Protein AF-A0AB39QHZ2-F1 (afdb_monomer_lite)

pLDDT: mean 70.35, std 15.15, range [32.62, 91.38]

Organism: NCBI:txid3238631

Secondary structure (DSSP, 8-state):
----------------TTSTTTHHHHHHHHHHHHHHHHS-THHHHHHHHHHHHHHHS----S--HHHHHHHHHHHHHHHHHHHHHHHTT---STTTHHHHHHHHHHH-TTHHHHHHHHHHHHHHHHHHHHHHHHHHHHT--S-TTSHHHHHHHHHHHHHHHHHHHHHHHHT-SHHHHHHHHHHHHHHHHH--THHHHHHHHT-STT-HHHHHHHHHHHHHHHHHHHHHHHHHH-S------------------------PPPPP-

Sequence (265 aa):
MSGAVALLLPVAAPGVARAHEEEGDESAVLVEQTVALIADNAYESQVAEHIDDALMAPHKDGVDLSKVLGGLTAVFVTLPVTGVCMAQFYSPTPENANQSVRDLVTNVWLGGIARGPHYWAAQAMFVFALLHLLRVFFHASCKKPREGNRITGSAMFLLTFLTVFTGTVIKGDQEGYEALAHNLDVAAVLATGALHQGLRSASGPGTGVLVLVSGLVLAGSVIQAAHILTLLAGPPRLPRRGHLHPHRRRTTTTAASTAPSCKEK

Structure (mmCIF, N/CA/C/O backbone):
data_AF-A0AB39QHZ2-F1
#
_entry.id   AF-A0AB39QHZ2-F1
#
loop_
_atom_site.group_PDB
_atom_site.id
_atom_site.type_symbol
_atom_site.label_atom_id
_atom_site.label_alt_id
_atom_site.label_comp_id
_atom_site.label_asym_id
_atom_site.label_entity_id
_atom_site.label_seq_id
_atom_site.pdbx_PDB_ins_code
_atom_site.Cartn_x
_atom_site.Cartn_y
_atom_site.Cartn_z
_atom_site.occupancy
_atom_site.B_iso_or_equiv
_atom_site.auth_seq_id
_atom_site.auth_comp_id
_atom_site.auth_asym_id
_atom_site.auth_atom_id
_atom_site.pdbx_PDB_model_num
ATOM 1 N N . MET A 1 1 ? -37.850 -67.208 -23.925 1.00 39.19 1 MET A N 1
ATOM 2 C CA . MET A 1 1 ? -36.884 -68.130 -24.560 1.00 39.19 1 MET A CA 1
ATOM 3 C C . MET A 1 1 ? -35.658 -68.096 -23.658 1.00 39.19 1 MET A C 1
ATOM 5 O O . MET A 1 1 ? -34.991 -67.078 -23.638 1.00 39.19 1 MET A O 1
ATOM 9 N N . SER A 1 2 ? -35.577 -68.928 -22.619 1.00 37.28 2 SER A N 1
ATOM 10 C CA . SER A 1 2 ? -35.307 -70.382 -22.633 1.00 37.28 2 SER A CA 1
ATOM 11 C C . SER A 1 2 ? -34.011 -70.757 -23.341 1.00 37.28 2 SER A C 1
ATOM 13 O O . SER A 1 2 ? -33.845 -70.425 -24.509 1.00 37.28 2 SER A O 1
ATOM 15 N N . GLY A 1 3 ? -33.191 -71.531 -22.626 1.00 35.88 3 GLY A N 1
ATOM 16 C CA . GLY A 1 3 ? -31.983 -72.212 -23.096 1.00 35.88 3 GLY A CA 1
ATOM 17 C C . GLY A 1 3 ? -30.855 -72.049 -22.071 1.00 35.88 3 GLY A C 1
ATOM 18 O O . GLY A 1 3 ? -30.126 -71.079 -22.184 1.00 35.88 3 GLY A O 1
ATOM 19 N N . ALA A 1 4 ? -30.707 -72.817 -20.979 1.00 39.25 4 ALA A N 1
ATOM 20 C CA . ALA A 1 4 ? -30.756 -74.283 -20.847 1.00 39.25 4 ALA A CA 1
ATOM 21 C C . ALA A 1 4 ? -29.793 -74.952 -21.855 1.00 39.25 4 ALA A C 1
ATOM 23 O O . ALA A 1 4 ? -29.812 -74.597 -23.023 1.00 39.25 4 ALA A O 1
ATOM 24 N N . VAL A 1 5 ? -28.946 -75.931 -21.541 1.00 41.19 5 VAL A N 1
ATOM 25 C CA . VAL A 1 5 ? -28.833 -76.836 -20.394 1.00 41.19 5 VAL A CA 1
ATOM 26 C C . VAL A 1 5 ? -27.555 -77.673 -20.615 1.00 41.19 5 VAL A C 1
ATOM 28 O O . VAL A 1 5 ? -27.119 -77.831 -21.750 1.00 41.19 5 VAL A O 1
ATOM 31 N N . ALA A 1 6 ? -26.990 -78.164 -19.510 1.00 39.16 6 ALA A N 1
ATOM 32 C CA . ALA A 1 6 ? -26.227 -79.402 -19.285 1.00 39.16 6 ALA A CA 1
ATOM 33 C C . ALA A 1 6 ? -25.541 -80.163 -20.441 1.00 39.16 6 ALA A C 1
ATOM 35 O O . ALA A 1 6 ? -26.172 -80.502 -21.432 1.00 39.16 6 ALA A O 1
ATOM 36 N N . LEU A 1 7 ? -24.300 -80.603 -20.187 1.00 37.16 7 LEU A N 1
ATOM 37 C CA . LEU A 1 7 ? -23.847 -82.005 -20.001 1.00 37.16 7 LEU A CA 1
ATOM 38 C C . LEU A 1 7 ? -22.300 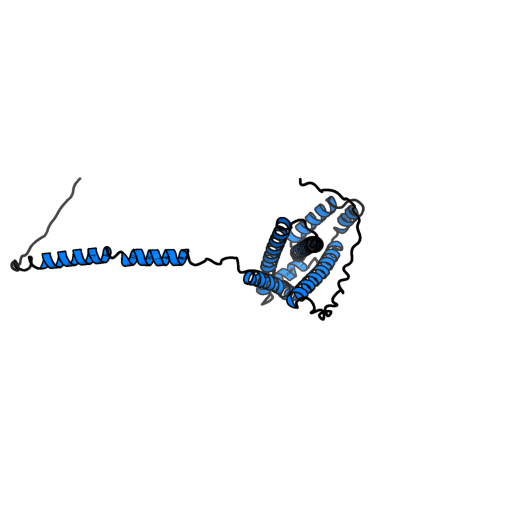-81.967 -20.066 1.00 37.16 7 LEU A C 1
ATOM 40 O O . LEU A 1 7 ? -21.748 -81.363 -20.975 1.00 37.16 7 LEU A O 1
ATOM 44 N N . LEU A 1 8 ? -21.528 -82.493 -19.116 1.00 36.94 8 LEU A N 1
ATOM 45 C CA . LEU A 1 8 ? -21.301 -83.926 -18.919 1.00 36.94 8 LEU A CA 1
ATOM 46 C C . LEU A 1 8 ? -20.671 -84.190 -17.531 1.00 36.94 8 LEU A C 1
ATOM 48 O O . LEU A 1 8 ? -19.552 -83.771 -17.249 1.00 36.94 8 LEU A O 1
ATOM 52 N N . LEU A 1 9 ? -21.398 -84.934 -16.699 1.00 41.44 9 LEU A N 1
ATOM 53 C CA . LEU A 1 9 ? -20.873 -85.972 -15.789 1.00 41.44 9 LEU A CA 1
ATOM 54 C C . LEU A 1 9 ? -20.657 -87.275 -16.612 1.00 41.44 9 LEU A C 1
ATOM 56 O O . LEU A 1 9 ? -21.040 -87.265 -17.788 1.00 41.44 9 LEU A O 1
ATOM 60 N N . PRO A 1 10 ? -20.239 -88.444 -16.063 1.00 53.47 10 PRO A N 1
ATOM 61 C CA . PRO A 1 10 ? -19.616 -88.782 -14.758 1.00 53.47 10 PRO A CA 1
ATOM 62 C C . PRO A 1 10 ? -18.420 -89.776 -14.873 1.00 53.47 10 PRO A C 1
ATOM 64 O O . PRO A 1 10 ? -18.303 -90.454 -15.881 1.00 53.47 10 PRO A O 1
ATOM 67 N N . VAL A 1 11 ? -17.628 -89.997 -13.806 1.00 44.47 11 VAL A N 1
ATOM 68 C CA . VAL A 1 11 ? -17.144 -91.344 -13.381 1.00 44.47 11 VAL A CA 1
ATOM 69 C C . VAL A 1 11 ? -16.907 -91.333 -11.861 1.00 44.47 11 VAL A C 1
ATOM 71 O O . VAL A 1 11 ? -16.353 -90.390 -11.308 1.00 44.47 11 VAL A O 1
ATOM 74 N N . ALA A 1 12 ? -17.391 -92.388 -11.207 1.00 38.41 12 ALA A N 1
ATOM 75 C CA . ALA A 1 12 ? -17.544 -92.594 -9.772 1.00 38.41 12 ALA A CA 1
ATOM 76 C C . ALA A 1 12 ? -16.260 -92.957 -9.000 1.00 38.41 12 ALA A C 1
ATOM 78 O O . ALA A 1 12 ? -15.363 -93.597 -9.541 1.00 38.41 12 ALA A O 1
ATOM 79 N N . ALA A 1 13 ? -16.283 -92.725 -7.683 1.00 32.62 13 ALA A N 1
ATOM 80 C CA . ALA A 1 13 ? -15.790 -93.695 -6.704 1.00 32.62 13 ALA A CA 1
ATOM 81 C C . ALA A 1 13 ? -16.626 -93.600 -5.405 1.00 32.62 13 ALA A C 1
ATOM 83 O O . ALA A 1 13 ? -16.818 -92.498 -4.889 1.00 32.62 13 ALA A O 1
ATOM 84 N N . PRO A 1 14 ? -17.164 -94.724 -4.895 1.00 43.94 14 PRO A N 1
ATOM 85 C CA . PRO A 1 14 ? -17.993 -94.775 -3.700 1.00 43.94 14 PRO A CA 1
ATOM 86 C C . PRO A 1 14 ? -17.141 -95.040 -2.454 1.00 43.94 14 PRO A C 1
ATOM 88 O O . PRO A 1 14 ? -16.228 -95.862 -2.480 1.00 43.94 14 PRO A O 1
ATOM 91 N N . GLY A 1 15 ? -17.515 -94.418 -1.338 1.00 43.78 15 GLY A N 1
ATOM 92 C CA . GLY A 1 15 ? -17.139 -94.907 -0.015 1.00 43.78 15 GLY A CA 1
ATOM 93 C C . GLY A 1 15 ? -16.310 -93.954 0.828 1.00 43.78 15 GLY A C 1
ATOM 94 O O . GLY A 1 15 ? -15.141 -94.219 1.039 1.00 43.78 15 GLY A O 1
ATOM 95 N N . VAL A 1 16 ? -16.957 -92.946 1.419 1.00 43.72 16 VAL A N 1
ATOM 96 C CA . VAL A 1 16 ? -16.742 -92.567 2.830 1.00 43.72 16 VAL A CA 1
ATOM 97 C C . VAL A 1 16 ? -18.086 -92.064 3.381 1.00 43.72 16 VAL A C 1
ATOM 99 O O . VAL A 1 16 ? -18.301 -90.887 3.626 1.00 43.72 16 VAL A O 1
ATOM 102 N N . ALA A 1 17 ? -19.053 -92.970 3.535 1.00 43.62 17 ALA A N 1
ATOM 103 C CA . ALA A 1 17 ? -20.369 -92.680 4.116 1.00 43.62 17 ALA A CA 1
ATOM 104 C C . ALA A 1 17 ? -20.346 -92.710 5.663 1.00 43.62 17 ALA A C 1
ATOM 106 O O . ALA A 1 17 ? -21.254 -93.252 6.286 1.00 43.62 17 ALA A O 1
ATOM 107 N N . ARG A 1 18 ? -19.275 -92.203 6.291 1.00 46.53 18 ARG A N 1
ATOM 108 C CA . ARG A 1 18 ? -19.084 -92.214 7.757 1.00 46.53 18 ARG A CA 1
ATOM 109 C C . ARG A 1 18 ? -18.263 -91.032 8.301 1.00 46.53 18 ARG A C 1
ATOM 111 O O . ARG A 1 18 ? -17.555 -91.187 9.285 1.00 46.53 18 ARG A O 1
ATOM 118 N N . ALA A 1 19 ? -18.352 -89.863 7.670 1.00 43.56 19 ALA A N 1
ATOM 119 C CA . ALA A 1 19 ? -17.701 -88.641 8.164 1.00 43.56 19 ALA A CA 1
ATOM 120 C C . ALA A 1 19 ? -18.649 -87.427 8.267 1.00 43.56 19 ALA A C 1
ATOM 122 O O . ALA A 1 19 ? -18.198 -86.329 8.545 1.00 43.56 19 ALA A O 1
ATOM 123 N N . HIS A 1 20 ? -19.959 -87.610 8.056 1.00 46.03 20 HIS A N 1
ATOM 124 C CA . HIS A 1 20 ? -20.917 -86.498 7.952 1.00 46.03 20 HIS A CA 1
ATOM 125 C C . HIS A 1 20 ? -21.690 -86.162 9.240 1.00 46.03 20 HIS A C 1
ATOM 127 O O . HIS A 1 20 ? -22.512 -85.254 9.210 1.00 46.03 20 HIS A O 1
ATOM 133 N N . GLU A 1 21 ? -21.451 -86.856 10.359 1.00 52.53 21 GLU A N 1
ATOM 134 C CA . GLU A 1 21 ? -22.150 -86.562 11.626 1.00 52.53 21 GLU A CA 1
ATOM 135 C C . GLU A 1 21 ? -21.297 -85.777 12.640 1.00 52.53 21 GLU A C 1
ATOM 137 O O . GLU A 1 21 ? -21.876 -85.053 13.441 1.00 52.53 21 GLU A O 1
ATOM 142 N N . GLU A 1 22 ? -19.956 -85.814 12.578 1.00 52.09 22 GLU A N 1
ATOM 143 C CA . GLU A 1 22 ? -19.106 -84.959 13.440 1.00 52.09 22 GLU A CA 1
ATOM 144 C C . GLU A 1 22 ? -18.866 -83.552 12.862 1.00 52.09 22 GLU A C 1
ATOM 146 O O . GLU A 1 22 ? -18.741 -82.587 13.610 1.00 52.09 22 GLU A O 1
ATOM 151 N N . GLU A 1 23 ? -18.892 -83.391 11.535 1.00 54.31 23 GLU A N 1
ATOM 152 C CA . GLU A 1 23 ? -18.666 -82.093 10.875 1.00 54.31 23 GLU A CA 1
ATOM 153 C C . GLU A 1 23 ? -19.845 -81.110 11.069 1.00 54.31 23 GLU A C 1
ATOM 155 O O . GLU A 1 23 ? -19.687 -79.893 10.955 1.00 54.31 23 GLU A O 1
ATOM 160 N N . GLY A 1 24 ? -21.036 -81.622 11.406 1.00 54.38 24 GLY A N 1
ATOM 161 C CA . GLY A 1 24 ? -22.232 -80.820 11.692 1.00 54.38 24 GLY A CA 1
ATOM 162 C C . GLY A 1 24 ? -22.219 -80.143 13.066 1.00 54.38 24 GLY A C 1
ATOM 163 O O . GLY A 1 24 ? -22.754 -79.046 13.205 1.00 54.38 24 GLY A O 1
ATOM 164 N N . ASP A 1 25 ? -21.583 -80.762 14.064 1.00 58.53 25 ASP A N 1
ATOM 165 C CA . ASP A 1 25 ? -21.478 -80.193 15.414 1.00 58.53 25 ASP A CA 1
ATOM 166 C C . ASP A 1 25 ? -20.333 -79.169 15.474 1.00 58.53 25 ASP A C 1
ATOM 168 O O . ASP A 1 25 ? -20.494 -78.070 16.000 1.00 58.53 25 ASP A O 1
ATOM 172 N N . GLU A 1 26 ? -19.206 -79.453 14.806 1.00 64.56 26 GLU A N 1
ATOM 173 C CA . GLU A 1 26 ? -18.073 -78.523 14.722 1.00 64.56 26 GLU A CA 1
ATOM 174 C C . GLU A 1 26 ? -18.431 -77.251 13.932 1.00 64.56 26 GLU A C 1
ATOM 176 O O . GLU A 1 26 ? -18.082 -76.144 14.338 1.00 64.56 26 GLU A O 1
ATOM 181 N N . SER A 1 27 ? -19.208 -77.371 12.849 1.00 59.00 27 SER A N 1
ATOM 182 C CA . SER A 1 27 ? -19.688 -76.206 12.091 1.00 59.00 27 SER A CA 1
ATOM 183 C C . SER A 1 27 ? -20.753 -75.396 12.839 1.00 59.00 27 SER A C 1
ATOM 185 O O . SER A 1 27 ? -20.749 -74.170 12.736 1.00 59.00 27 SER A O 1
ATOM 187 N N . ALA A 1 28 ? -21.615 -76.027 13.643 1.00 67.25 28 ALA A N 1
ATOM 188 C CA . ALA A 1 28 ? -22.563 -75.319 14.505 1.00 67.25 28 ALA A CA 1
ATOM 189 C C . ALA A 1 28 ? -21.853 -74.564 15.641 1.00 67.25 28 ALA A C 1
ATOM 191 O O . ALA A 1 28 ? -22.173 -73.402 15.895 1.00 67.25 28 ALA A O 1
ATOM 192 N N . VAL A 1 29 ? -20.839 -75.176 16.264 1.00 70.38 29 VAL A N 1
ATOM 193 C CA . VAL A 1 29 ? -19.998 -74.531 17.285 1.00 70.38 29 VAL A CA 1
ATOM 194 C C . VAL A 1 29 ? -19.180 -73.394 16.681 1.00 70.38 29 VAL A C 1
ATOM 196 O O . VAL A 1 29 ? -19.107 -72.326 17.279 1.00 70.38 29 VAL A O 1
ATOM 199 N N . LEU A 1 30 ? -18.626 -73.561 15.477 1.00 68.75 30 LEU A N 1
ATOM 200 C CA . LEU A 1 30 ? -17.935 -72.480 14.775 1.00 68.75 30 LEU A CA 1
ATOM 201 C C . LEU A 1 30 ? -18.890 -71.340 14.421 1.00 68.75 30 LEU A C 1
ATOM 203 O O . LEU A 1 30 ? -18.500 -70.186 14.559 1.00 68.75 30 LEU A O 1
ATOM 207 N N . VAL A 1 31 ? -20.135 -71.612 14.021 1.00 71.50 31 VAL A N 1
ATOM 208 C CA . VAL A 1 31 ? -21.132 -70.561 13.761 1.00 71.50 31 VAL A CA 1
ATOM 209 C C . VAL A 1 31 ? -21.529 -69.850 15.051 1.00 71.50 31 VAL A C 1
ATOM 211 O O . VAL A 1 31 ? -21.516 -68.627 15.058 1.00 71.50 31 VAL A O 1
ATOM 214 N N . GLU A 1 32 ? -21.792 -70.556 16.150 1.00 69.88 32 GLU A N 1
ATOM 215 C CA . GLU A 1 32 ? -22.059 -69.947 17.464 1.00 69.88 32 GLU A CA 1
ATOM 216 C C . GLU A 1 32 ? -20.854 -69.152 17.981 1.00 69.88 32 GLU A C 1
ATOM 218 O O . GLU A 1 32 ? -21.013 -68.053 18.497 1.00 69.88 32 GLU A O 1
ATOM 223 N N . GLN A 1 33 ? -19.629 -69.635 17.768 1.00 69.81 33 GLN A N 1
ATOM 224 C CA . GLN A 1 33 ? -18.401 -68.933 18.138 1.00 69.81 33 GLN A CA 1
ATOM 225 C C . GLN A 1 33 ? -18.142 -67.718 17.231 1.00 69.81 33 GLN A C 1
ATOM 227 O O . GLN A 1 33 ? -17.633 -66.703 17.699 1.00 69.81 33 GLN A O 1
ATOM 232 N N . THR A 1 34 ? -18.548 -67.773 15.958 1.00 66.38 34 THR A N 1
ATOM 233 C CA . THR A 1 34 ? -18.479 -66.641 15.019 1.00 66.38 34 THR A CA 1
ATOM 234 C C . THR A 1 34 ? -19.575 -65.618 15.316 1.00 66.38 34 THR A C 1
ATOM 236 O O . THR A 1 34 ? -19.312 -64.422 15.292 1.00 66.38 34 THR A O 1
ATOM 239 N N . VAL A 1 35 ? -20.787 -66.061 15.659 1.00 65.88 35 VAL A N 1
ATOM 240 C CA . VAL A 1 35 ? -21.892 -65.203 16.104 1.00 65.88 35 VAL A CA 1
ATOM 241 C C . VAL A 1 35 ? -21.559 -64.583 17.455 1.00 65.88 35 VAL A C 1
ATOM 243 O O . VAL A 1 35 ? -21.807 -63.400 17.615 1.00 65.88 35 VAL A O 1
ATOM 246 N N . ALA A 1 36 ? -20.923 -65.303 18.381 1.00 65.12 36 ALA A N 1
ATOM 247 C CA . ALA A 1 36 ? -20.428 -64.758 19.644 1.00 65.12 36 ALA A CA 1
ATOM 248 C C . ALA A 1 36 ? -19.265 -63.771 19.443 1.00 65.12 36 ALA A C 1
ATOM 250 O O . ALA A 1 36 ? -19.211 -62.770 20.145 1.00 65.12 36 ALA A O 1
ATOM 251 N N . LEU A 1 37 ? -18.379 -64.000 18.463 1.00 63.62 37 LEU A N 1
ATOM 252 C CA . LEU A 1 37 ? -17.323 -63.052 18.069 1.00 63.62 37 LEU A CA 1
ATOM 253 C C . LEU A 1 37 ? -17.875 -61.795 17.381 1.00 63.62 37 LEU A C 1
ATOM 255 O O . LEU A 1 37 ? -17.342 -60.711 17.582 1.00 63.62 37 LEU A O 1
ATOM 259 N N . ILE A 1 38 ? -18.932 -61.921 16.575 1.00 57.31 38 ILE A N 1
ATOM 260 C CA . ILE A 1 38 ? -19.611 -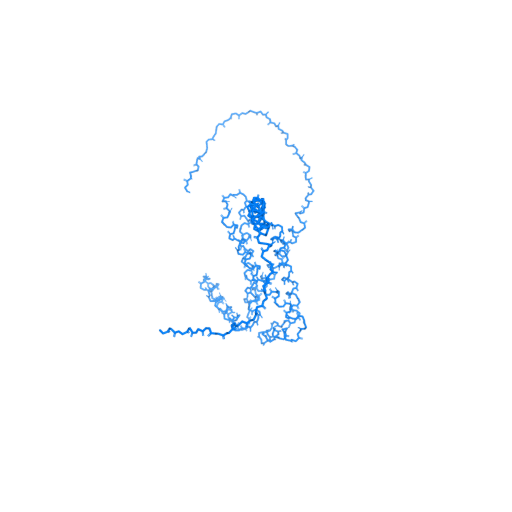60.785 15.929 1.00 57.31 38 ILE A CA 1
ATOM 261 C C . ILE A 1 38 ? -20.512 -60.046 16.933 1.00 57.31 38 ILE A C 1
ATOM 263 O O . ILE A 1 38 ? -20.645 -58.828 16.865 1.00 57.31 38 ILE A O 1
ATOM 267 N N . ALA A 1 39 ? -21.129 -60.773 17.868 1.00 56.78 39 ALA A N 1
ATOM 268 C CA . ALA A 1 39 ? -21.959 -60.235 18.942 1.00 56.78 39 ALA A CA 1
ATOM 269 C C . ALA A 1 39 ? -21.137 -59.703 20.123 1.00 56.78 39 ALA A C 1
ATOM 271 O O . ALA A 1 39 ? -21.727 -59.117 21.037 1.00 56.78 39 ALA A O 1
ATOM 272 N N . ASP A 1 40 ? -19.805 -59.851 20.102 1.00 64.19 40 ASP A N 1
ATOM 273 C CA . ASP A 1 40 ? -18.900 -59.154 21.009 1.00 64.19 40 ASP A CA 1
ATOM 274 C C . ASP A 1 40 ? -18.873 -57.658 20.649 1.00 64.19 40 ASP A C 1
ATOM 276 O O . ASP A 1 40 ? -17.955 -57.097 20.055 1.00 64.19 40 ASP A O 1
ATOM 280 N N . ASN A 1 41 ? -19.959 -57.002 21.051 1.00 61.88 41 ASN A N 1
ATOM 281 C CA . ASN A 1 41 ? -20.199 -55.567 21.143 1.00 61.88 41 ASN A CA 1
ATOM 282 C C . ASN A 1 41 ? -19.082 -54.835 21.920 1.00 61.88 41 ASN A C 1
ATOM 284 O O . ASN A 1 41 ? -19.077 -53.612 21.987 1.00 61.88 41 ASN A O 1
ATOM 288 N N . ALA A 1 42 ? -18.086 -55.529 22.477 1.00 59.16 42 ALA A N 1
ATOM 289 C CA . ALA A 1 42 ? -16.888 -54.893 23.001 1.00 59.16 42 ALA A CA 1
ATOM 290 C C . ALA A 1 42 ? -16.215 -53.981 21.957 1.00 59.16 42 ALA A C 1
ATOM 292 O O . ALA A 1 42 ? -15.807 -52.889 22.322 1.00 59.16 42 ALA A O 1
ATOM 293 N N . TYR A 1 43 ? -16.179 -54.334 20.663 1.00 61.19 43 TYR A N 1
ATOM 294 C CA . TYR A 1 43 ? -15.572 -53.454 19.649 1.00 61.19 43 TYR A CA 1
ATOM 295 C C . TYR A 1 43 ? -16.421 -52.211 19.339 1.00 61.19 43 TYR A C 1
ATOM 297 O O . TYR A 1 43 ? -15.899 -51.100 19.345 1.00 61.19 43 TYR A O 1
ATOM 305 N N . GLU A 1 44 ? -17.729 -52.366 19.117 1.00 61.91 44 GLU A N 1
ATOM 306 C CA . GLU A 1 44 ? -18.635 -51.236 18.842 1.00 61.91 44 GLU A CA 1
ATOM 307 C C . GLU A 1 44 ? -18.758 -50.305 20.057 1.00 61.91 44 GLU A C 1
ATOM 309 O O . GLU A 1 44 ? -18.720 -49.088 19.902 1.00 61.91 44 GLU A O 1
ATOM 314 N N . SER A 1 45 ? -18.825 -50.853 21.276 1.00 60.03 45 SER A N 1
ATOM 315 C CA . SER A 1 45 ? -18.860 -50.053 22.510 1.00 60.03 45 SER A CA 1
ATOM 316 C C . SER A 1 45 ? -17.529 -49.353 22.799 1.00 60.03 45 SER A C 1
ATOM 318 O O . SER A 1 45 ? -17.540 -48.188 23.184 1.00 60.03 45 SER A O 1
ATOM 320 N N . GLN A 1 46 ? -16.388 -49.998 22.536 1.00 67.44 46 GLN A N 1
ATOM 321 C CA . GLN A 1 46 ? -15.058 -49.407 22.715 1.00 67.44 46 GLN A CA 1
ATOM 322 C C . GLN A 1 46 ? -14.737 -48.356 21.642 1.00 67.44 46 GLN A C 1
ATOM 324 O O . GLN A 1 46 ? -14.090 -47.355 21.938 1.00 67.44 46 GLN A O 1
ATOM 329 N N . VAL A 1 47 ? -15.215 -48.533 20.405 1.00 70.00 47 VAL A N 1
ATOM 330 C CA . VAL A 1 47 ? -15.131 -47.516 19.344 1.00 70.00 47 VAL A CA 1
ATOM 331 C C . VAL A 1 47 ? -16.087 -46.362 19.631 1.00 70.00 47 VAL A C 1
ATOM 333 O O . VAL A 1 47 ? -15.691 -45.212 19.468 1.00 70.00 47 VAL A O 1
ATOM 336 N N . ALA A 1 48 ? -17.304 -46.635 20.108 1.00 70.12 48 ALA A N 1
ATOM 337 C CA . ALA A 1 48 ? -18.245 -45.599 20.515 1.00 70.12 48 ALA A CA 1
ATOM 338 C C . ALA A 1 48 ? -17.701 -44.777 21.689 1.00 70.12 48 ALA A C 1
ATOM 340 O O . ALA A 1 48 ? -17.750 -43.558 21.613 1.00 70.12 48 ALA A O 1
ATOM 341 N N . GLU A 1 49 ? -17.110 -45.407 22.708 1.00 76.25 49 GLU A N 1
ATOM 342 C CA . GLU A 1 49 ? -16.446 -44.717 23.823 1.00 76.25 49 GLU A CA 1
ATOM 343 C C . GLU A 1 49 ? -15.234 -43.915 23.343 1.00 76.25 49 GLU A C 1
ATOM 345 O O . GLU A 1 49 ? -15.074 -42.770 23.737 1.00 76.25 49 GLU A O 1
ATOM 350 N N . HIS A 1 50 ? -14.422 -44.449 22.423 1.00 74.12 50 HIS A N 1
ATOM 351 C CA . HIS A 1 50 ? -13.284 -43.710 21.869 1.00 74.12 50 HIS A CA 1
ATOM 352 C C . HIS A 1 50 ? -13.712 -42.524 20.990 1.00 74.12 50 HIS A C 1
ATOM 354 O O . HIS A 1 50 ? -13.028 -41.501 20.952 1.00 74.12 50 HIS A O 1
ATOM 360 N N . ILE A 1 51 ? -14.835 -42.646 20.277 1.00 74.75 51 ILE A N 1
ATOM 361 C CA . ILE A 1 51 ? -15.435 -41.558 19.499 1.00 74.75 51 ILE A CA 1
ATOM 362 C C . ILE A 1 51 ? -16.051 -40.521 20.440 1.00 74.75 51 ILE A C 1
ATOM 364 O O . ILE A 1 51 ? -15.826 -39.334 20.220 1.00 74.75 51 ILE A O 1
ATOM 368 N N . ASP A 1 52 ? -16.767 -40.934 21.488 1.00 77.25 52 ASP A N 1
ATOM 369 C CA . ASP A 1 52 ? -17.352 -40.025 22.480 1.00 77.25 52 ASP A CA 1
ATOM 370 C C . ASP A 1 52 ? -16.251 -39.322 23.287 1.00 77.25 52 ASP A C 1
ATOM 372 O O . ASP A 1 52 ? -16.326 -38.116 23.474 1.00 77.25 52 ASP A O 1
ATOM 376 N N . ASP A 1 53 ? -15.159 -40.001 23.646 1.00 78.50 53 ASP A N 1
ATOM 377 C CA . ASP A 1 53 ? -13.981 -39.397 24.283 1.00 78.50 53 ASP A CA 1
ATOM 378 C C . ASP A 1 53 ? -13.248 -38.430 23.346 1.00 78.50 53 ASP A C 1
ATOM 380 O O . ASP A 1 53 ? -12.793 -37.369 23.777 1.00 78.50 53 ASP A O 1
ATOM 384 N N . ALA A 1 54 ? -13.148 -38.749 22.051 1.00 72.62 54 ALA A N 1
ATOM 385 C CA . ALA A 1 54 ? -12.573 -37.845 21.055 1.00 72.62 54 ALA A CA 1
ATOM 386 C C . ALA A 1 54 ? -13.475 -36.630 20.778 1.00 72.62 54 ALA A C 1
ATOM 388 O O . ALA A 1 54 ? -12.968 -35.548 20.473 1.00 72.62 54 ALA A O 1
ATOM 389 N N . LEU A 1 55 ? -14.796 -36.791 20.903 1.00 73.50 55 LEU A N 1
ATOM 390 C CA . LEU A 1 55 ? -15.791 -35.732 20.737 1.00 73.50 55 LEU A CA 1
ATOM 391 C C . LEU A 1 55 ? -15.926 -34.859 22.000 1.00 73.50 55 LEU A C 1
ATOM 393 O O . LEU A 1 55 ? -16.139 -33.652 21.893 1.00 73.50 55 LEU A O 1
ATOM 397 N N . MET A 1 56 ? -15.780 -35.457 23.186 1.00 74.06 56 MET A N 1
ATOM 398 C CA . MET A 1 56 ? -15.858 -34.812 24.505 1.00 74.06 56 MET A CA 1
ATOM 399 C C . MET A 1 56 ? -14.507 -34.292 24.994 1.00 74.06 56 MET A C 1
ATOM 401 O O . MET A 1 56 ? -14.454 -33.545 25.978 1.00 74.06 56 MET A O 1
ATOM 405 N N . ALA A 1 57 ? -13.413 -34.626 24.300 1.00 71.75 57 ALA A N 1
ATOM 406 C CA . ALA A 1 57 ? -12.135 -33.969 24.484 1.00 71.75 57 ALA A CA 1
ATOM 407 C C . ALA A 1 57 ? -12.365 -32.454 24.354 1.00 71.75 57 ALA A C 1
ATOM 409 O O . ALA A 1 57 ? -12.857 -31.993 23.322 1.00 71.75 57 ALA A O 1
ATOM 410 N N . PRO A 1 58 ? -12.058 -31.654 25.394 1.00 63.22 58 PRO A N 1
ATOM 411 C CA . PRO A 1 58 ? -12.361 -30.233 25.396 1.00 63.22 58 PRO A CA 1
ATOM 412 C C . PRO A 1 58 ? -11.662 -29.597 24.201 1.00 63.22 58 PRO A C 1
ATOM 414 O O . PRO A 1 58 ? -10.438 -29.463 24.205 1.00 63.22 58 PRO A O 1
ATOM 417 N N . HIS A 1 59 ? -12.439 -29.219 23.181 1.00 61.78 59 HIS A N 1
ATOM 418 C CA . HIS A 1 59 ? -11.870 -28.880 21.883 1.00 61.78 59 HIS A CA 1
ATOM 419 C C . HIS A 1 59 ? -10.920 -27.676 21.964 1.00 61.78 59 HIS A C 1
ATOM 421 O O . HIS A 1 59 ? -10.033 -27.584 21.144 1.00 61.78 59 HIS A O 1
ATOM 427 N N . LYS A 1 60 ? -10.926 -26.834 23.007 1.00 58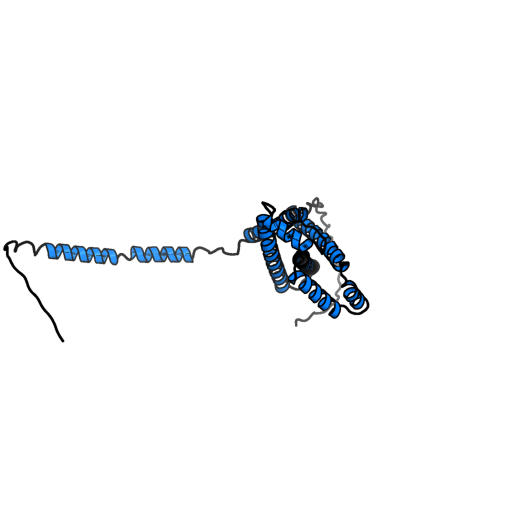.81 60 LYS A N 1
ATOM 428 C CA . LYS A 1 60 ? -9.893 -25.802 23.277 1.00 58.81 60 LYS A CA 1
ATOM 429 C C . LYS A 1 60 ? -9.429 -25.019 22.036 1.00 58.81 60 LYS A C 1
ATOM 431 O O . LYS A 1 60 ? -8.285 -24.599 21.921 1.00 58.81 60 LYS A O 1
ATOM 436 N N . ASP A 1 61 ? -10.340 -24.767 21.130 1.00 62.66 61 ASP A N 1
ATOM 437 C CA . ASP A 1 61 ? -10.162 -24.083 19.863 1.00 62.66 61 ASP A CA 1
ATOM 438 C C . ASP A 1 61 ? -10.828 -22.714 19.979 1.00 62.66 61 ASP A C 1
ATOM 440 O O . ASP A 1 61 ? -11.650 -22.256 19.193 1.00 62.66 61 ASP A O 1
ATOM 444 N N . GLY A 1 62 ? -10.344 -21.974 20.974 1.00 58.03 62 GLY A N 1
ATOM 445 C CA . GLY A 1 62 ? -10.049 -20.586 20.681 1.00 58.03 62 GLY A CA 1
ATOM 446 C C . GLY A 1 62 ? -8.872 -20.590 19.713 1.00 58.03 62 GLY A C 1
ATOM 447 O O . GLY A 1 62 ? -7.849 -21.202 20.010 1.00 58.03 62 GLY A O 1
ATOM 448 N N . VAL A 1 63 ? -9.001 -19.928 18.561 1.00 64.12 63 VAL A N 1
ATOM 449 C CA . VAL A 1 63 ? -7.868 -19.708 17.653 1.00 64.12 63 VAL A CA 1
ATOM 450 C C . VAL A 1 63 ? -6.702 -19.193 18.493 1.00 64.12 63 VAL A C 1
ATOM 452 O O . VAL A 1 63 ? -6.818 -18.126 19.101 1.00 64.12 63 VAL A O 1
ATOM 455 N N . ASP A 1 64 ? -5.620 -19.972 18.582 1.00 67.12 64 ASP A N 1
ATOM 456 C CA . ASP A 1 64 ? -4.490 -19.640 19.446 1.00 67.12 64 ASP A CA 1
ATOM 457 C C . ASP A 1 64 ? -3.988 -18.250 19.069 1.00 67.12 64 ASP A C 1
ATOM 459 O O . ASP A 1 64 ? -3.368 -18.043 18.021 1.00 67.12 64 ASP A O 1
ATOM 463 N N . LEU A 1 65 ? -4.273 -17.275 19.933 1.00 64.25 65 LEU A N 1
ATOM 464 C CA . LEU A 1 65 ? -4.006 -15.870 19.660 1.00 64.25 65 LEU A CA 1
ATOM 465 C C . LEU A 1 65 ? -2.510 -15.662 19.383 1.00 64.25 65 LEU A C 1
ATOM 467 O O . LEU A 1 65 ? -2.144 -14.879 18.518 1.00 64.25 65 LEU A O 1
ATOM 471 N N . SER A 1 66 ? -1.644 -16.450 20.027 1.00 68.31 66 SER A N 1
ATOM 472 C CA . SER A 1 66 ? -0.203 -16.466 19.767 1.00 68.31 66 SER A CA 1
ATOM 473 C C . SER A 1 66 ? 0.156 -16.894 18.338 1.00 68.31 66 SER A C 1
ATOM 475 O O . SER A 1 66 ? 1.049 -16.292 17.746 1.00 68.31 66 SER A O 1
ATOM 477 N N . LYS A 1 67 ? -0.554 -17.866 17.752 1.00 72.38 67 LYS A N 1
ATOM 478 C CA . LYS A 1 67 ? -0.326 -18.310 16.367 1.00 72.38 67 LYS A CA 1
ATOM 479 C C . LYS A 1 67 ? -0.798 -17.255 15.364 1.00 72.38 67 LYS A C 1
ATOM 481 O O . LYS A 1 67 ? -0.101 -16.982 14.391 1.00 72.38 67 LYS A O 1
ATOM 486 N N . VAL A 1 68 ? -1.922 -16.589 15.643 1.00 70.06 68 VAL A N 1
ATOM 487 C CA . VAL A 1 68 ? -2.426 -15.468 14.825 1.00 70.06 68 VAL A CA 1
ATOM 488 C C . VAL A 1 68 ? -1.499 -14.255 14.910 1.00 70.06 68 VAL A C 1
ATOM 490 O O . VAL A 1 68 ? -1.180 -13.655 13.886 1.00 70.06 68 VAL A O 1
ATOM 493 N N . LEU A 1 69 ? -1.017 -13.911 16.109 1.00 66.69 69 LEU A N 1
ATOM 494 C CA . LEU A 1 69 ? -0.044 -12.832 16.288 1.00 66.69 69 LEU A CA 1
ATOM 495 C C . LEU A 1 69 ? 1.300 -13.155 15.627 1.00 66.69 69 LEU A C 1
ATOM 497 O O . LEU A 1 69 ? 1.879 -12.265 15.013 1.00 66.69 69 LEU A O 1
ATOM 501 N N . GLY A 1 70 ? 1.775 -14.401 15.712 1.00 65.19 70 GLY A N 1
ATOM 502 C CA . GLY A 1 70 ? 2.994 -14.846 15.032 1.00 65.19 70 GLY A CA 1
ATOM 503 C C . GLY A 1 70 ? 2.880 -14.784 13.506 1.00 65.19 70 GLY A C 1
ATOM 504 O O . GLY A 1 70 ? 3.812 -14.351 12.835 1.00 65.19 70 GLY A O 1
ATOM 505 N N . GLY A 1 71 ? 1.718 -15.143 12.950 1.00 69.75 71 GLY A N 1
ATOM 506 C CA . GLY A 1 71 ? 1.439 -14.987 11.520 1.00 69.75 71 GLY A CA 1
ATOM 507 C C . GLY A 1 71 ? 1.409 -13.519 11.079 1.00 69.75 71 GLY A C 1
ATOM 508 O O . GLY A 1 71 ? 1.999 -13.170 10.059 1.00 69.75 71 GLY A O 1
ATOM 509 N N . LEU A 1 72 ? 0.787 -12.640 11.872 1.00 71.19 72 LEU A N 1
ATOM 510 C CA . LEU A 1 72 ? 0.706 -11.206 11.576 1.00 71.19 72 LEU A CA 1
ATOM 511 C C . LEU A 1 72 ? 2.090 -10.534 11.583 1.00 71.19 72 LEU A C 1
ATOM 513 O O . LEU A 1 72 ? 2.392 -9.731 10.702 1.00 71.19 72 LEU A O 1
ATOM 517 N N . THR A 1 73 ? 2.947 -10.871 12.552 1.00 70.31 73 THR A N 1
ATOM 518 C CA . THR A 1 73 ? 4.313 -10.330 12.619 1.00 70.31 73 THR A CA 1
ATOM 519 C C . THR A 1 73 ? 5.202 -10.886 11.511 1.00 70.31 73 THR A C 1
ATOM 521 O O . THR A 1 73 ? 5.991 -10.130 10.947 1.00 70.31 73 THR A O 1
ATOM 524 N N . ALA A 1 74 ? 5.048 -12.161 11.140 1.00 70.38 74 ALA A N 1
ATOM 525 C CA . ALA A 1 74 ? 5.787 -12.758 10.031 1.00 70.38 74 ALA A CA 1
ATOM 526 C C . ALA A 1 74 ? 5.463 -12.073 8.693 1.00 70.38 74 ALA A C 1
ATOM 528 O O . ALA A 1 74 ? 6.376 -11.614 8.009 1.00 70.38 74 ALA A O 1
ATOM 529 N N . VAL A 1 75 ? 4.174 -11.916 8.361 1.00 78.44 75 VAL A N 1
ATOM 530 C CA . VAL A 1 75 ? 3.723 -11.221 7.138 1.00 78.44 75 VAL A CA 1
ATOM 531 C C . VAL A 1 75 ? 4.217 -9.773 7.114 1.00 78.44 75 VAL A C 1
ATOM 533 O O . VAL A 1 75 ? 4.676 -9.287 6.078 1.00 78.44 75 VAL A O 1
ATOM 536 N N . PHE A 1 76 ? 4.182 -9.095 8.263 1.00 77.69 76 PHE A N 1
ATOM 537 C CA . PHE A 1 76 ? 4.662 -7.724 8.372 1.00 77.69 76 PHE A CA 1
ATOM 538 C C . PHE A 1 76 ? 6.166 -7.596 8.103 1.00 77.69 76 PHE A C 1
ATOM 540 O O . PHE A 1 76 ? 6.570 -6.678 7.400 1.00 77.69 76 PHE A O 1
ATOM 547 N N . VAL A 1 77 ? 7.002 -8.496 8.631 1.00 79.50 77 VAL A N 1
ATOM 548 C CA . VAL A 1 77 ? 8.465 -8.444 8.445 1.00 79.50 77 VAL A CA 1
ATOM 549 C C . VAL A 1 77 ? 8.870 -8.798 7.012 1.00 79.50 77 VAL A C 1
ATOM 551 O O . VAL A 1 77 ? 9.841 -8.246 6.493 1.00 79.50 77 VAL A O 1
ATOM 554 N N . THR A 1 78 ? 8.122 -9.672 6.334 1.00 84.81 78 THR A N 1
ATOM 555 C CA . THR A 1 78 ? 8.405 -10.039 4.940 1.00 84.81 78 THR A CA 1
ATOM 556 C C . THR A 1 78 ? 8.316 -8.840 3.991 1.00 84.81 78 THR A C 1
ATOM 558 O O . THR A 1 78 ? 9.142 -8.731 3.084 1.00 84.81 78 THR A O 1
ATOM 561 N N . LEU A 1 79 ? 7.369 -7.920 4.206 1.00 86.88 79 LEU A N 1
ATOM 562 C CA . LEU A 1 79 ? 7.124 -6.754 3.344 1.00 86.88 79 LEU A CA 1
ATOM 563 C C . LEU A 1 79 ? 8.334 -5.806 3.186 1.00 86.88 79 LEU A C 1
ATOM 565 O O . LEU A 1 79 ? 8.750 -5.592 2.046 1.00 86.88 79 LEU A O 1
ATOM 569 N N . PRO A 1 80 ? 8.943 -5.249 4.255 1.00 82.75 80 PRO A N 1
ATOM 570 C CA . PRO A 1 80 ? 10.087 -4.349 4.125 1.00 82.75 80 PRO A CA 1
ATOM 571 C C . PRO A 1 80 ? 11.333 -5.068 3.604 1.00 82.75 80 PRO A C 1
ATOM 573 O O . PRO A 1 80 ? 12.059 -4.495 2.798 1.00 82.75 80 PRO A O 1
ATOM 576 N N . VAL A 1 81 ? 11.566 -6.326 3.998 1.00 85.38 81 VAL A N 1
ATOM 577 C CA . VAL A 1 81 ? 12.730 -7.099 3.532 1.00 85.38 81 VAL A CA 1
ATOM 578 C C . VAL A 1 81 ? 12.661 -7.303 2.020 1.00 85.38 81 VAL A C 1
ATOM 580 O O . VAL A 1 81 ? 13.570 -6.913 1.292 1.00 85.38 81 VAL A O 1
ATOM 583 N N . THR A 1 82 ? 11.550 -7.854 1.531 1.00 89.19 82 THR A N 1
ATOM 584 C CA . THR A 1 82 ? 11.360 -8.087 0.092 1.00 89.19 82 THR A CA 1
ATOM 585 C C . THR A 1 82 ? 11.247 -6.777 -0.693 1.00 89.19 82 THR A C 1
ATOM 587 O O . THR A 1 82 ? 11.767 -6.690 -1.803 1.00 89.19 82 THR A O 1
ATOM 590 N N . GLY A 1 83 ? 10.647 -5.734 -0.110 1.00 87.19 83 GLY A N 1
ATOM 591 C CA . GLY A 1 83 ? 10.543 -4.407 -0.718 1.00 87.19 83 GLY A CA 1
ATOM 592 C C . GLY A 1 83 ? 11.904 -3.747 -0.951 1.00 87.19 83 GLY A C 1
ATOM 593 O O . GLY A 1 83 ? 12.169 -3.283 -2.058 1.00 87.19 83 GLY A O 1
ATOM 594 N N . VAL A 1 84 ? 12.798 -3.762 0.046 1.00 85.56 84 VAL A N 1
ATOM 595 C CA . VAL A 1 84 ? 14.161 -3.212 -0.088 1.00 85.56 84 VAL A CA 1
ATOM 596 C C . VAL A 1 84 ? 14.963 -3.971 -1.142 1.00 85.56 84 VAL A C 1
ATOM 598 O O . VAL A 1 84 ? 15.658 -3.341 -1.939 1.00 85.56 84 VAL A O 1
ATOM 601 N N . CYS A 1 85 ? 14.836 -5.302 -1.190 1.00 86.44 85 CYS A N 1
ATOM 602 C CA . CYS A 1 85 ? 15.490 -6.120 -2.210 1.00 86.44 85 CYS A CA 1
ATOM 603 C C . CYS A 1 85 ? 15.038 -5.751 -3.631 1.00 86.44 85 CYS A C 1
ATOM 605 O O . CYS A 1 85 ? 15.879 -5.602 -4.512 1.00 86.44 85 CYS A O 1
ATOM 607 N N . MET A 1 86 ? 13.732 -5.573 -3.861 1.00 87.94 86 MET A N 1
ATOM 608 C CA . MET A 1 86 ? 13.211 -5.191 -5.181 1.00 87.94 86 MET A CA 1
ATOM 609 C C . MET A 1 86 ? 13.554 -3.744 -5.551 1.00 87.94 86 MET A C 1
ATOM 611 O O . MET A 1 86 ? 13.831 -3.463 -6.715 1.00 87.94 86 MET A O 1
ATOM 615 N N . ALA A 1 87 ? 13.598 -2.838 -4.569 1.00 86.25 87 ALA A N 1
ATOM 616 C CA . ALA A 1 87 ? 13.923 -1.431 -4.790 1.00 86.25 87 ALA A CA 1
ATOM 617 C C . ALA A 1 87 ? 15.323 -1.215 -5.395 1.00 86.25 87 ALA A C 1
ATOM 619 O O . ALA A 1 87 ? 15.527 -0.218 -6.077 1.00 86.25 87 ALA A O 1
ATOM 620 N N . GLN A 1 88 ? 16.268 -2.147 -5.205 1.00 86.44 88 GLN A N 1
ATOM 621 C CA . GLN A 1 88 ? 17.613 -2.051 -5.799 1.00 86.44 88 GLN A CA 1
ATOM 622 C C . GLN A 1 88 ? 17.624 -2.215 -7.325 1.00 86.44 88 GLN A C 1
ATOM 624 O O . GLN A 1 88 ? 18.561 -1.770 -7.982 1.00 86.44 88 GLN A O 1
ATOM 629 N N . PHE A 1 89 ? 16.602 -2.861 -7.888 1.00 87.00 89 PHE A N 1
ATOM 630 C CA . PHE A 1 89 ? 16.506 -3.168 -9.318 1.00 87.00 89 PHE A CA 1
ATOM 631 C C . PHE A 1 89 ? 15.381 -2.388 -10.016 1.00 87.00 89 PHE A C 1
ATOM 633 O O . PHE A 1 89 ? 15.180 -2.539 -11.219 1.00 87.00 89 PHE A O 1
ATOM 640 N N . TYR A 1 90 ? 14.637 -1.564 -9.274 1.00 87.31 90 TYR A N 1
ATOM 641 C CA . TYR A 1 90 ? 13.528 -0.773 -9.797 1.00 87.31 90 TYR A CA 1
ATOM 642 C C . TYR A 1 90 ? 14.006 0.600 -10.288 1.00 87.31 90 TYR A C 1
ATOM 644 O O . TYR A 1 90 ? 14.715 1.309 -9.573 1.00 87.31 90 TYR A O 1
ATOM 652 N N . SER A 1 91 ? 13.582 1.000 -11.490 1.00 86.31 91 SER A N 1
ATOM 653 C CA . SER A 1 91 ? 13.868 2.329 -12.044 1.00 86.31 91 SER A CA 1
ATOM 654 C C . SER A 1 91 ? 12.626 3.224 -11.946 1.00 86.31 91 SER A C 1
ATOM 656 O O . SER A 1 91 ? 11.620 2.926 -12.591 1.00 86.31 91 SER A O 1
ATOM 658 N N . PRO A 1 92 ? 12.657 4.327 -11.171 1.00 81.50 92 PRO A N 1
ATOM 659 C CA . PRO A 1 92 ? 11.499 5.193 -10.957 1.00 81.50 92 PRO A CA 1
ATOM 660 C C . PRO A 1 92 ? 11.309 6.223 -12.087 1.00 81.50 92 PRO A C 1
ATOM 662 O O . PRO A 1 92 ? 11.020 7.386 -11.811 1.00 81.50 92 PRO A O 1
ATOM 665 N N . THR A 1 93 ? 11.489 5.831 -13.353 1.00 81.94 93 THR A N 1
ATOM 666 C CA . THR A 1 93 ? 11.166 6.690 -14.506 1.00 81.94 93 THR A CA 1
ATOM 667 C C . THR A 1 93 ? 9.920 6.161 -15.219 1.00 81.94 93 THR A C 1
ATOM 669 O O . THR A 1 93 ? 9.817 4.947 -15.402 1.00 81.94 93 THR A O 1
ATOM 672 N N . PRO A 1 94 ? 8.963 7.017 -15.627 1.00 77.62 94 PRO A N 1
ATOM 673 C CA . PRO A 1 94 ? 7.724 6.571 -16.274 1.00 77.62 94 PRO A CA 1
ATOM 674 C C . PRO A 1 94 ? 7.957 5.659 -17.485 1.00 77.62 94 PRO A C 1
ATOM 676 O O . PRO A 1 94 ? 7.205 4.717 -17.706 1.00 77.62 94 PRO A O 1
ATOM 679 N N . GLU A 1 95 ? 9.029 5.903 -18.237 1.00 82.88 95 GLU A N 1
ATOM 680 C CA . GLU A 1 95 ? 9.368 5.174 -19.458 1.00 82.88 95 GLU A CA 1
ATOM 681 C C . GLU A 1 95 ? 9.922 3.772 -19.166 1.00 82.88 95 GLU A C 1
ATOM 683 O O . GLU A 1 95 ? 9.683 2.843 -19.935 1.00 82.88 95 GLU A O 1
ATOM 688 N N . ASN A 1 96 ? 10.634 3.599 -18.044 1.00 85.00 96 ASN A N 1
ATOM 689 C CA . ASN A 1 96 ? 11.326 2.348 -17.709 1.00 85.00 96 ASN A CA 1
ATOM 690 C C . ASN A 1 96 ? 10.700 1.595 -16.528 1.00 85.00 96 ASN A C 1
ATOM 692 O O . ASN A 1 96 ? 11.103 0.462 -16.266 1.00 85.00 96 ASN A O 1
ATOM 696 N N . ALA A 1 97 ? 9.721 2.169 -15.820 1.00 84.50 97 ALA A N 1
ATOM 697 C CA . ALA A 1 97 ? 9.117 1.570 -14.630 1.00 84.50 97 ALA A CA 1
ATOM 698 C C . ALA A 1 97 ? 8.583 0.159 -14.918 1.00 84.50 97 ALA A C 1
ATOM 700 O O . ALA A 1 97 ? 9.007 -0.806 -14.278 1.00 84.50 97 ALA A O 1
ATOM 701 N N . ASN A 1 98 ? 7.740 0.006 -15.947 1.00 87.88 98 ASN A N 1
ATOM 702 C CA . ASN A 1 98 ? 7.177 -1.299 -16.306 1.00 87.88 98 ASN A CA 1
ATOM 703 C C . ASN A 1 98 ? 8.247 -2.296 -16.766 1.00 87.88 98 ASN A C 1
ATOM 705 O O . ASN A 1 98 ? 8.208 -3.468 -16.386 1.00 87.88 98 ASN A O 1
ATOM 709 N N . GLN A 1 99 ? 9.213 -1.825 -17.559 1.00 90.88 99 GLN A N 1
ATOM 710 C CA . GLN A 1 99 ? 10.292 -2.663 -18.071 1.00 90.88 99 GLN A CA 1
ATOM 711 C C . GLN A 1 99 ? 11.180 -3.175 -16.931 1.00 90.88 99 GLN A C 1
ATOM 713 O O . GLN A 1 99 ? 11.440 -4.371 -16.862 1.00 90.88 99 GLN A O 1
ATOM 718 N N . SER A 1 100 ? 11.530 -2.318 -15.967 1.00 89.31 100 SER A N 1
ATOM 719 C CA . SER A 1 100 ? 12.337 -2.704 -14.802 1.00 89.31 100 SER A CA 1
ATOM 720 C C . SER A 1 100 ? 11.666 -3.784 -13.946 1.00 89.31 100 SER A C 1
ATOM 722 O O . SER A 1 100 ? 12.329 -4.695 -13.452 1.00 89.31 100 SER A O 1
ATOM 724 N N . VAL A 1 101 ? 10.332 -3.760 -13.827 1.00 89.06 101 VAL A N 1
ATOM 725 C CA . VAL A 1 101 ? 9.576 -4.810 -13.125 1.00 89.06 101 VAL A CA 1
ATOM 726 C C . VAL A 1 101 ? 9.579 -6.128 -13.903 1.00 89.06 101 VAL A C 1
ATOM 728 O O . VAL A 1 101 ? 9.631 -7.196 -13.292 1.00 89.06 101 VAL A O 1
ATOM 731 N N . ARG A 1 102 ? 9.521 -6.087 -15.240 1.00 89.50 102 ARG A N 1
ATOM 732 C CA . ARG A 1 102 ? 9.639 -7.296 -16.073 1.00 89.50 102 ARG A CA 1
ATOM 733 C C . ARG A 1 102 ? 11.034 -7.891 -15.959 1.00 89.50 102 ARG A C 1
ATOM 735 O O . ARG A 1 102 ? 11.147 -9.080 -15.675 1.00 89.50 102 ARG A O 1
ATOM 742 N N . ASP A 1 103 ? 12.057 -7.051 -16.069 1.00 90.00 103 ASP A N 1
ATOM 743 C CA . ASP A 1 103 ? 13.458 -7.451 -15.956 1.00 90.00 103 ASP A CA 1
ATOM 744 C C . ASP A 1 103 ? 13.768 -8.043 -14.576 1.00 90.00 103 ASP A C 1
ATOM 746 O O . ASP A 1 103 ? 14.485 -9.039 -1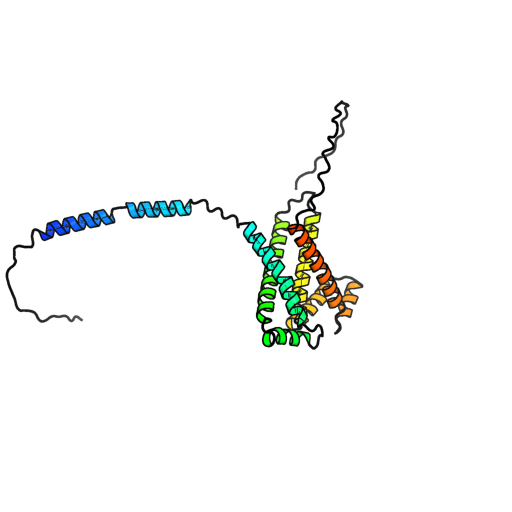4.480 1.00 90.00 103 ASP A O 1
ATOM 750 N N . LEU A 1 104 ? 13.168 -7.506 -13.507 1.00 88.62 104 LEU A N 1
ATOM 751 C CA . LEU A 1 104 ? 13.248 -8.090 -12.168 1.00 88.62 104 LEU A CA 1
ATOM 752 C C . LEU A 1 104 ? 12.752 -9.543 -12.159 1.00 88.62 104 LEU A C 1
ATOM 754 O O . LEU A 1 104 ? 13.357 -10.393 -11.522 1.00 88.62 104 LEU A O 1
ATOM 758 N N . VAL A 1 105 ? 11.657 -9.854 -12.850 1.00 87.69 105 VAL A N 1
ATOM 759 C CA . VAL A 1 105 ? 11.077 -11.205 -12.838 1.00 87.69 105 VAL A CA 1
ATOM 760 C C . VAL A 1 105 ? 11.836 -12.165 -13.753 1.00 87.69 105 VAL A C 1
ATOM 762 O O . VAL A 1 105 ? 11.936 -13.344 -13.424 1.00 87.69 105 VAL A O 1
ATOM 765 N N . THR A 1 106 ? 12.352 -11.688 -14.888 1.00 88.25 106 THR A N 1
ATOM 766 C CA . THR A 1 106 ? 12.960 -12.547 -15.917 1.00 88.25 106 THR A CA 1
ATOM 767 C C . THR A 1 106 ? 14.472 -12.689 -15.790 1.00 88.25 106 THR A C 1
ATOM 769 O O . THR A 1 106 ? 14.997 -13.760 -16.082 1.00 88.25 106 THR A O 1
ATOM 772 N N . ASN A 1 107 ? 15.177 -11.637 -15.367 1.00 87.06 107 ASN A N 1
ATOM 773 C CA . ASN A 1 107 ? 16.641 -11.561 -15.441 1.00 87.06 107 ASN A CA 1
ATOM 774 C C . ASN A 1 107 ? 17.325 -11.645 -14.066 1.00 87.06 107 ASN A C 1
ATOM 776 O O . ASN A 1 107 ? 18.524 -11.913 -13.996 1.00 87.06 107 ASN A O 1
ATOM 780 N N . VAL A 1 108 ? 16.596 -11.440 -12.962 1.00 86.00 108 VAL A N 1
ATOM 781 C CA . VAL A 1 108 ? 17.156 -11.500 -11.601 1.00 86.00 108 VAL A CA 1
ATOM 782 C C . VAL A 1 108 ? 16.873 -12.862 -10.969 1.00 86.00 108 VAL A C 1
ATOM 784 O O . VAL A 1 108 ? 15.720 -13.241 -10.775 1.00 86.00 108 VAL A O 1
ATOM 787 N N . TRP A 1 109 ? 17.930 -13.574 -10.565 1.00 77.62 109 TRP A N 1
ATOM 788 C CA . TRP A 1 109 ? 17.854 -14.935 -10.006 1.00 77.62 109 TRP A CA 1
ATOM 789 C C . TRP A 1 109 ? 16.867 -15.079 -8.829 1.00 77.62 109 TRP A C 1
ATOM 791 O O . TRP A 1 109 ? 16.159 -16.078 -8.731 1.00 77.62 109 TRP A O 1
ATOM 801 N N . LEU A 1 110 ? 16.761 -14.067 -7.961 1.00 80.81 110 LEU A N 1
ATOM 802 C CA . LEU A 1 110 ? 15.835 -14.062 -6.818 1.00 80.81 110 LEU A CA 1
ATOM 803 C C . LEU A 1 110 ? 14.603 -13.165 -7.016 1.00 80.81 110 LEU A C 1
ATOM 805 O O . LEU A 1 110 ? 13.825 -12.980 -6.082 1.00 80.81 110 LEU A O 1
ATOM 809 N N . GLY A 1 111 ? 14.385 -12.608 -8.209 1.00 80.94 111 GLY A N 1
ATOM 810 C CA . GLY A 1 111 ? 13.323 -11.625 -8.428 1.00 80.94 111 GLY A CA 1
ATOM 811 C C . GLY A 1 111 ? 11.912 -12.202 -8.303 1.00 80.94 111 GLY A C 1
ATOM 812 O O . GLY A 1 111 ? 11.050 -11.599 -7.661 1.00 80.94 111 GLY A O 1
ATOM 813 N N . GLY A 1 112 ? 11.680 -13.415 -8.816 1.00 81.44 112 GLY A N 1
ATOM 814 C CA . GLY A 1 112 ? 10.402 -14.121 -8.645 1.00 81.44 112 GLY A CA 1
ATOM 815 C C . GLY A 1 112 ? 10.092 -14.465 -7.180 1.00 81.44 112 GLY A C 1
ATOM 816 O O . GLY A 1 112 ? 8.962 -14.277 -6.724 1.00 81.44 112 GLY A O 1
ATOM 817 N N . ILE A 1 113 ? 11.112 -14.893 -6.426 1.00 84.62 113 ILE A N 1
ATOM 818 C CA . ILE A 1 113 ? 11.005 -15.230 -4.995 1.00 84.62 113 ILE A CA 1
ATOM 819 C C . ILE A 1 113 ? 10.857 -13.974 -4.131 1.00 84.62 113 ILE A C 1
ATOM 821 O O . ILE A 1 113 ? 10.245 -14.044 -3.075 1.00 84.62 113 ILE A O 1
ATOM 825 N N . ALA A 1 114 ? 11.359 -12.814 -4.552 1.00 85.75 114 ALA A N 1
ATOM 826 C CA . ALA A 1 114 ? 11.090 -11.557 -3.858 1.00 85.75 114 ALA A CA 1
ATOM 827 C C . ALA A 1 114 ? 9.657 -11.063 -4.132 1.00 85.75 114 ALA A C 1
ATOM 829 O O . ALA A 1 114 ? 8.934 -10.699 -3.205 1.00 85.75 114 ALA A O 1
ATOM 830 N N . ARG A 1 115 ? 9.218 -11.099 -5.398 1.00 87.25 115 ARG A N 1
ATOM 831 C CA . ARG A 1 115 ? 7.936 -10.526 -5.835 1.00 87.25 115 ARG A CA 1
ATOM 832 C C . ARG A 1 115 ? 6.717 -11.318 -5.367 1.00 87.25 115 ARG A C 1
ATOM 834 O O . ARG A 1 115 ? 5.737 -10.712 -4.939 1.00 87.25 115 ARG A O 1
ATOM 841 N N . GLY A 1 116 ? 6.757 -12.650 -5.448 1.00 90.00 116 GLY A N 1
ATOM 842 C CA . GLY A 1 116 ? 5.624 -13.507 -5.077 1.00 90.00 116 GLY A CA 1
ATOM 843 C C . GLY A 1 116 ? 5.190 -13.309 -3.617 1.00 90.00 116 GLY A C 1
ATOM 844 O O . GLY A 1 116 ? 4.072 -12.851 -3.375 1.00 90.00 116 GLY A O 1
ATOM 845 N N . PRO A 1 117 ? 6.068 -13.583 -2.636 1.00 90.06 117 PRO A N 1
ATOM 846 C CA . PRO A 1 117 ? 5.811 -13.344 -1.222 1.00 90.06 117 PRO A CA 1
ATOM 847 C C . PRO A 1 117 ? 5.467 -11.890 -0.906 1.00 90.06 117 PRO A C 1
ATOM 849 O O . PRO A 1 117 ? 4.576 -11.674 -0.098 1.00 90.06 117 PRO A O 1
ATOM 852 N N . HIS A 1 118 ? 6.098 -10.898 -1.550 1.00 91.19 118 HIS A N 1
ATOM 853 C CA . HIS A 1 118 ? 5.752 -9.489 -1.328 1.00 91.19 118 HIS A CA 1
ATOM 854 C C . HIS A 1 118 ? 4.297 -9.188 -1.713 1.00 91.19 118 HIS A C 1
ATOM 856 O O . HIS A 1 118 ? 3.570 -8.561 -0.945 1.00 91.19 118 HIS A O 1
ATOM 862 N N . TYR A 1 119 ? 3.847 -9.682 -2.873 1.00 90.31 119 TYR A N 1
ATOM 863 C CA . TYR A 1 119 ? 2.468 -9.514 -3.330 1.00 90.31 119 TYR A CA 1
ATOM 864 C C . TYR A 1 119 ? 1.470 -10.201 -2.390 1.00 90.31 119 TYR A C 1
ATOM 866 O O . TYR A 1 119 ? 0.538 -9.562 -1.906 1.00 90.31 119 TYR A O 1
ATOM 874 N N . TRP A 1 120 ? 1.682 -11.482 -2.075 1.00 91.38 120 TRP A N 1
ATOM 875 C CA . TRP A 1 120 ? 0.776 -12.228 -1.196 1.00 91.38 120 TRP A CA 1
ATOM 876 C C . TRP A 1 120 ? 0.767 -11.684 0.236 1.00 91.38 120 TRP A C 1
ATOM 878 O O . TRP A 1 120 ? -0.297 -11.596 0.849 1.00 91.38 120 TRP A O 1
ATOM 888 N N . ALA A 1 121 ? 1.922 -11.254 0.751 1.00 89.81 121 ALA A N 1
ATOM 889 C CA . ALA A 1 121 ? 2.022 -10.609 2.054 1.00 89.81 121 ALA A CA 1
ATOM 890 C C . ALA A 1 121 ? 1.258 -9.278 2.087 1.00 89.81 121 ALA A C 1
ATOM 892 O O . ALA A 1 121 ? 0.576 -9.002 3.073 1.00 89.81 121 ALA A O 1
ATOM 893 N N . ALA A 1 122 ? 1.308 -8.480 1.014 1.00 89.62 122 ALA A N 1
ATOM 894 C CA . ALA A 1 122 ? 0.571 -7.220 0.932 1.00 89.62 122 ALA A CA 1
ATOM 895 C C . ALA A 1 122 ? -0.948 -7.450 0.978 1.00 89.62 122 ALA A C 1
ATOM 897 O O . ALA A 1 122 ? -1.649 -6.777 1.737 1.00 89.62 122 ALA A O 1
ATOM 898 N N . GLN A 1 123 ? -1.449 -8.447 0.238 1.00 91.12 123 GLN A N 1
ATOM 899 C CA . GLN A 1 123 ? -2.873 -8.802 0.246 1.00 91.12 123 GLN A CA 1
ATOM 900 C C . GLN A 1 123 ? -3.322 -9.337 1.610 1.00 91.12 123 GLN A C 1
ATOM 902 O O . GLN A 1 123 ? -4.336 -8.894 2.153 1.00 91.12 123 GLN A O 1
ATOM 907 N N . ALA A 1 124 ? -2.543 -10.245 2.204 1.00 89.75 124 ALA A N 1
ATOM 908 C CA . ALA A 1 124 ? -2.827 -10.774 3.533 1.00 89.75 124 ALA A CA 1
ATOM 909 C C . ALA A 1 124 ? -2.853 -9.653 4.586 1.00 89.75 124 ALA A C 1
ATOM 911 O O . ALA A 1 124 ? -3.797 -9.569 5.370 1.00 89.75 124 ALA A O 1
ATOM 912 N N . MET A 1 125 ? -1.865 -8.751 4.570 1.00 88.00 125 MET A N 1
ATOM 913 C CA . MET A 1 125 ? -1.791 -7.608 5.485 1.00 88.00 125 MET A CA 1
ATOM 914 C C . MET A 1 125 ? -3.012 -6.692 5.353 1.00 88.00 125 MET A C 1
ATOM 916 O O . MET A 1 125 ? -3.576 -6.286 6.368 1.00 88.00 125 MET A O 1
ATOM 920 N N . PHE A 1 126 ? -3.459 -6.401 4.128 1.00 90.19 126 PHE A N 1
ATOM 921 C CA . PHE A 1 126 ? -4.652 -5.587 3.899 1.00 90.19 126 PHE A CA 1
ATOM 922 C C . PHE A 1 126 ? -5.914 -6.239 4.482 1.00 90.19 126 PHE A C 1
ATOM 924 O O . PHE A 1 126 ? -6.657 -5.589 5.220 1.00 90.19 126 PHE A O 1
ATOM 931 N N . VAL A 1 127 ? -6.126 -7.534 4.222 1.00 90.38 127 VAL A N 1
ATOM 932 C CA . VAL A 1 127 ? -7.279 -8.281 4.749 1.00 90.38 127 VAL A CA 1
ATOM 933 C C . VAL A 1 127 ? -7.243 -8.345 6.276 1.00 90.38 127 VAL A C 1
ATOM 935 O O . VAL A 1 127 ? -8.249 -8.059 6.924 1.00 90.38 127 VAL A O 1
ATOM 938 N N . PHE A 1 128 ? -6.091 -8.655 6.878 1.00 86.75 128 PHE A N 1
ATOM 939 C CA . PHE A 1 128 ? -5.957 -8.680 8.335 1.00 86.75 128 PHE A CA 1
ATOM 940 C C . PHE A 1 128 ? -6.181 -7.304 8.962 1.00 86.75 128 PHE A C 1
ATOM 942 O O . PHE A 1 128 ? -6.869 -7.210 9.978 1.00 86.75 128 PHE A O 1
ATOM 949 N N . ALA A 1 129 ? -5.650 -6.237 8.362 1.00 86.38 129 ALA A N 1
ATOM 950 C CA . ALA A 1 129 ? -5.864 -4.874 8.835 1.00 86.38 129 ALA A CA 1
ATOM 951 C C . ALA A 1 129 ? -7.343 -4.465 8.736 1.00 86.38 129 ALA A C 1
ATOM 953 O O . ALA A 1 129 ? -7.870 -3.862 9.671 1.00 86.38 129 ALA A O 1
ATOM 954 N N . LEU A 1 130 ? -8.035 -4.848 7.657 1.00 89.19 130 LEU A N 1
ATOM 955 C CA . LEU A 1 130 ? -9.468 -4.606 7.485 1.00 89.19 130 LEU A CA 1
ATOM 956 C C . LEU A 1 130 ? -10.296 -5.371 8.525 1.00 89.19 130 LEU A C 1
ATOM 958 O O . LEU A 1 130 ? -11.132 -4.779 9.205 1.00 89.19 130 LEU A O 1
ATOM 962 N N . LEU A 1 131 ? -10.037 -6.668 8.710 1.00 88.44 131 LEU A N 1
ATOM 963 C CA . LEU A 1 131 ? -10.709 -7.481 9.728 1.00 88.44 131 LEU A CA 1
ATOM 964 C C . LEU A 1 131 ? -10.435 -6.958 11.146 1.00 88.44 131 LEU A C 1
ATOM 966 O O . LEU A 1 131 ? -11.336 -6.934 11.987 1.00 88.44 131 LEU A O 1
ATOM 970 N N . HIS A 1 132 ? -9.212 -6.495 11.414 1.00 84.62 132 HIS A N 1
ATOM 971 C CA . HIS A 1 132 ? -8.852 -5.864 12.680 1.00 84.62 132 HIS A CA 1
ATOM 972 C C . HIS A 1 132 ? -9.629 -4.561 12.902 1.00 84.62 132 HIS A C 1
ATOM 974 O O . HIS A 1 132 ? -10.180 -4.359 13.987 1.00 84.62 132 HIS A O 1
ATOM 980 N N . LEU A 1 133 ? -9.733 -3.712 11.875 1.00 85.88 133 LEU A N 1
ATOM 981 C CA . LEU A 1 133 ? -10.509 -2.476 11.927 1.00 85.88 133 LEU A CA 1
ATOM 982 C C . LEU A 1 133 ? -11.989 -2.763 12.200 1.00 85.88 133 LEU A C 1
ATOM 984 O O . LEU A 1 133 ? -12.561 -2.174 13.117 1.00 85.88 133 LEU A O 1
ATOM 988 N N . LEU A 1 134 ? -12.587 -3.708 11.467 1.00 86.31 134 LEU A N 1
ATOM 989 C CA . LEU A 1 134 ? -13.975 -4.131 11.665 1.00 86.31 134 LEU A CA 1
ATOM 990 C C . LEU A 1 134 ? -14.193 -4.639 13.094 1.00 86.31 134 LEU A C 1
ATOM 992 O O . LEU A 1 134 ? -15.112 -4.193 13.779 1.00 86.31 134 LEU A O 1
ATOM 996 N N . ARG A 1 135 ? -13.305 -5.504 13.603 1.00 82.62 135 ARG A N 1
ATOM 997 C CA . ARG A 1 135 ? -13.383 -6.009 14.981 1.00 82.62 135 ARG A CA 1
ATOM 998 C C . ARG A 1 135 ? -13.363 -4.873 16.001 1.00 82.62 135 ARG A C 1
ATOM 1000 O O . ARG A 1 135 ? -14.199 -4.868 16.903 1.00 82.62 135 ARG A O 1
ATOM 1007 N N . VAL A 1 136 ? -12.419 -3.937 15.882 1.00 81.19 136 VAL A N 1
ATOM 1008 C CA . VAL A 1 136 ? -12.280 -2.807 16.814 1.00 81.19 136 VAL A CA 1
ATOM 1009 C C . VAL A 1 136 ? -13.477 -1.866 16.718 1.00 81.19 136 VAL A C 1
ATOM 1011 O O . VAL A 1 136 ? -13.911 -1.358 17.746 1.00 81.19 136 VAL A O 1
ATOM 1014 N N . PHE A 1 137 ? -14.041 -1.663 15.527 1.00 80.06 137 PHE A N 1
ATOM 1015 C CA . PHE A 1 137 ? -15.213 -0.815 15.335 1.00 80.06 137 PHE A CA 1
ATOM 1016 C C . PHE A 1 137 ? -16.478 -1.433 15.948 1.00 80.06 137 PHE A C 1
ATOM 1018 O O . PHE A 1 137 ? -17.178 -0.755 16.696 1.00 80.06 137 PHE A O 1
ATOM 1025 N N . PHE A 1 138 ? -16.725 -2.730 15.725 1.00 79.88 138 PHE A N 1
ATOM 1026 C CA . PHE A 1 138 ? -17.907 -3.422 16.255 1.00 79.88 138 PHE A CA 1
ATOM 1027 C C . PHE A 1 138 ? -17.831 -3.724 17.759 1.00 79.88 138 PHE A C 1
ATOM 1029 O O . PHE A 1 138 ? -18.850 -3.689 18.440 1.00 79.88 138 PHE A O 1
ATOM 1036 N N . HIS A 1 139 ? -16.641 -3.996 18.306 1.00 70.44 139 HIS A N 1
ATOM 1037 C CA . HIS A 1 139 ? -16.470 -4.311 19.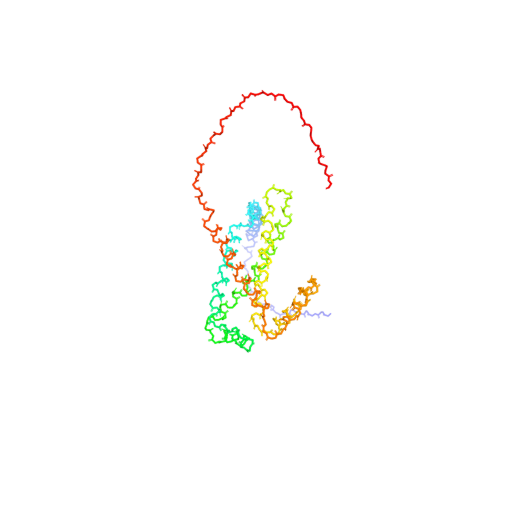735 1.00 70.44 139 HIS A CA 1
ATOM 1038 C C . HIS A 1 139 ? -16.143 -3.080 20.594 1.00 70.44 139 HIS A C 1
ATOM 1040 O O . HIS A 1 139 ? -15.903 -3.201 21.800 1.00 70.44 139 HIS A O 1
ATOM 1046 N N . ALA A 1 140 ? -16.109 -1.881 20.009 1.00 61.47 140 ALA A N 1
ATOM 1047 C CA . ALA A 1 140 ? -15.865 -0.662 20.761 1.00 61.47 140 ALA A CA 1
ATOM 1048 C C . ALA A 1 140 ? -17.120 -0.226 21.529 1.00 61.47 140 ALA A C 1
ATOM 1050 O O . ALA A 1 140 ? -17.917 0.571 21.045 1.00 61.47 140 ALA A O 1
ATOM 1051 N N . SER A 1 141 ? -17.248 -0.669 22.783 1.00 53.81 141 SER A N 1
ATOM 1052 C CA . SER A 1 141 ? -18.112 0.006 23.757 1.00 53.81 141 SER A CA 1
ATOM 1053 C C . SER A 1 141 ? -17.689 1.479 23.846 1.00 53.81 141 SER A C 1
ATOM 1055 O O . SER A 1 141 ? -16.514 1.766 24.095 1.00 53.81 141 SER A O 1
ATOM 1057 N N . CYS A 1 142 ? -18.618 2.409 23.605 1.00 51.22 142 CYS A N 1
ATOM 1058 C CA . CYS A 1 142 ? -18.429 3.863 23.650 1.00 51.22 142 CYS A CA 1
ATOM 1059 C C . CYS A 1 142 ? -18.091 4.360 25.069 1.00 51.22 142 CYS A C 1
ATOM 1061 O O . CYS A 1 142 ? -18.868 5.069 25.702 1.00 51.22 142 CYS A O 1
ATOM 1063 N N . LYS A 1 143 ? -16.933 3.968 25.602 1.00 55.78 143 LYS A N 1
ATOM 1064 C CA . LYS A 1 143 ? -16.426 4.393 26.906 1.00 55.78 143 LYS A CA 1
ATOM 1065 C C . LYS A 1 143 ? -15.075 5.092 26.733 1.00 55.78 143 LYS A C 1
ATOM 1067 O O . LYS A 1 143 ? -14.108 4.498 26.247 1.00 55.78 143 LYS A O 1
ATOM 1072 N N . LYS A 1 144 ? -14.975 6.345 27.201 1.00 49.00 144 LYS A N 1
ATOM 1073 C CA . LYS A 1 144 ? -13.684 6.956 27.585 1.00 49.00 144 LYS A CA 1
ATOM 1074 C C . LYS A 1 144 ? -12.997 5.974 28.544 1.00 49.00 144 LYS A C 1
ATOM 1076 O O . LYS A 1 144 ? -13.665 5.550 29.486 1.00 49.00 144 LYS A O 1
ATOM 1081 N N . PRO A 1 145 ? -11.744 5.531 28.304 1.00 64.25 145 PRO A N 1
ATOM 1082 C CA . PRO A 1 145 ? -10.593 6.328 27.855 1.00 64.25 145 PRO A CA 1
ATOM 1083 C C . PRO A 1 145 ? -9.895 5.856 26.550 1.00 64.25 145 PRO A C 1
ATOM 1085 O O . PRO A 1 145 ? -8.730 6.180 26.338 1.00 64.25 145 PRO A O 1
ATOM 1088 N N . ARG A 1 146 ? -10.545 5.070 25.673 1.00 66.81 146 ARG A N 1
ATOM 1089 C CA . ARG A 1 146 ? -9.875 4.418 24.510 1.00 66.81 146 ARG A CA 1
ATOM 1090 C C . ARG A 1 146 ? -10.210 5.027 23.141 1.00 66.81 146 ARG A C 1
ATOM 1092 O O . ARG A 1 146 ? -9.964 4.406 22.111 1.00 66.81 146 ARG A O 1
ATOM 1099 N N . GLU A 1 147 ? -10.763 6.237 23.114 1.00 72.81 147 GLU A N 1
ATOM 1100 C CA . GLU A 1 147 ? -11.203 6.907 21.879 1.00 72.81 147 GLU A CA 1
ATOM 1101 C C . GLU A 1 147 ? -10.036 7.249 20.948 1.00 72.81 147 GLU A C 1
ATOM 1103 O O . GLU A 1 147 ? -10.118 6.972 19.754 1.00 72.81 147 GLU A O 1
ATOM 1108 N N . GLY A 1 148 ? -8.919 7.733 21.503 1.00 72.44 148 GLY A N 1
ATOM 1109 C CA . GLY A 1 148 ? -7.723 8.067 20.725 1.00 72.44 148 GLY A CA 1
ATOM 1110 C C . GLY A 1 148 ? -7.150 6.868 19.970 1.00 72.44 148 GLY A C 1
ATOM 1111 O O . GLY A 1 148 ? -6.863 6.973 18.786 1.00 72.44 148 GLY A O 1
ATOM 1112 N N . ASN A 1 149 ? -7.087 5.691 20.602 1.00 77.25 149 ASN A N 1
ATOM 1113 C CA . ASN A 1 149 ? -6.562 4.488 19.950 1.00 77.25 149 ASN A CA 1
ATOM 1114 C C . ASN A 1 149 ? -7.434 4.014 18.775 1.00 77.25 149 ASN A C 1
ATOM 1116 O O . ASN A 1 149 ? -6.918 3.425 17.831 1.00 77.25 149 ASN A O 1
ATOM 1120 N N . ARG A 1 150 ? -8.749 4.281 18.810 1.00 80.75 150 ARG A N 1
ATOM 1121 C CA . ARG A 1 150 ? -9.649 3.962 17.690 1.00 80.75 150 ARG A CA 1
ATOM 1122 C C . ARG A 1 150 ? -9.359 4.850 16.486 1.00 80.75 150 ARG A C 1
ATOM 1124 O O . ARG A 1 150 ? -9.204 4.337 15.386 1.00 80.75 150 ARG A O 1
ATOM 1131 N N . ILE A 1 151 ? -9.225 6.158 16.707 1.00 81.56 151 ILE A N 1
ATOM 1132 C CA . ILE A 1 151 ? -8.915 7.123 15.642 1.00 81.56 151 ILE A CA 1
ATOM 1133 C C . ILE A 1 151 ? -7.523 6.847 15.064 1.00 81.56 151 ILE A C 1
ATOM 1135 O O . ILE A 1 151 ? -7.371 6.781 13.847 1.00 81.56 151 ILE A O 1
ATOM 1139 N N . THR A 1 152 ? -6.526 6.608 15.923 1.00 80.44 152 THR A N 1
ATOM 1140 C CA . THR A 1 152 ? -5.172 6.236 15.492 1.00 80.44 152 THR A CA 1
ATOM 1141 C C . THR A 1 152 ? -5.175 4.934 14.686 1.00 80.44 152 THR A C 1
ATOM 1143 O O . THR A 1 152 ? -4.516 4.864 13.653 1.00 80.44 152 THR A O 1
ATOM 1146 N N . GLY A 1 153 ? -5.951 3.924 15.098 1.00 81.50 153 GLY A N 1
ATOM 1147 C CA . GLY A 1 153 ? -6.112 2.674 14.348 1.00 81.50 153 GLY A CA 1
ATOM 1148 C C . GLY A 1 153 ? -6.723 2.881 12.958 1.00 81.50 153 GLY A C 1
ATOM 1149 O O . GLY A 1 153 ? -6.191 2.370 11.974 1.00 81.50 153 GLY A O 1
ATOM 1150 N N . SER A 1 154 ? -7.781 3.690 12.849 1.00 86.50 154 SER A N 1
ATOM 1151 C CA . SER A 1 154 ? -8.386 4.040 11.555 1.00 86.50 154 SER A CA 1
ATOM 1152 C C . SER A 1 154 ? -7.425 4.821 10.651 1.00 86.50 154 SER A C 1
ATOM 1154 O O . SER A 1 154 ? -7.340 4.543 9.457 1.00 86.50 154 SER A O 1
ATOM 1156 N N . ALA A 1 155 ? -6.657 5.762 11.208 1.00 84.62 155 ALA A N 1
ATOM 1157 C CA . ALA A 1 155 ? -5.644 6.506 10.458 1.00 84.62 155 ALA A CA 1
ATOM 1158 C C . ALA A 1 155 ? -4.512 5.592 9.950 1.00 84.62 155 ALA A C 1
ATOM 1160 O O . ALA A 1 155 ? -4.069 5.719 8.809 1.00 84.62 155 ALA A O 1
ATOM 1161 N N . MET A 1 156 ? -4.077 4.624 10.763 1.00 81.69 156 MET A N 1
ATOM 1162 C CA . MET A 1 156 ? -3.082 3.617 10.368 1.00 81.69 156 MET A CA 1
ATOM 1163 C C . MET A 1 156 ? -3.601 2.682 9.266 1.00 81.69 156 MET A C 1
ATOM 1165 O O . MET A 1 156 ? -2.834 2.305 8.376 1.00 81.69 156 MET A O 1
ATOM 1169 N N . PHE A 1 157 ? -4.891 2.331 9.287 1.00 87.00 157 PHE A N 1
ATOM 1170 C CA . PHE A 1 157 ? -5.516 1.574 8.201 1.00 87.00 157 PHE A CA 1
ATOM 1171 C C . PHE A 1 157 ? -5.506 2.366 6.888 1.00 87.00 157 PHE A C 1
ATOM 1173 O O . PHE A 1 157 ? -5.103 1.825 5.861 1.00 87.00 157 PHE A O 1
ATOM 1180 N N . LEU A 1 158 ? -5.854 3.658 6.927 1.00 86.81 158 LEU A N 1
ATOM 1181 C CA . LEU A 1 158 ? -5.813 4.533 5.750 1.00 86.81 158 LEU A CA 1
ATOM 1182 C C . LEU A 1 158 ? -4.400 4.609 5.145 1.00 86.81 158 LEU A C 1
ATOM 1184 O O . LEU A 1 158 ? -4.236 4.503 3.932 1.00 86.81 158 LEU A O 1
ATOM 1188 N N . LEU A 1 159 ? -3.374 4.734 5.993 1.00 84.75 159 LEU A N 1
ATOM 1189 C CA . LEU A 1 159 ? -1.976 4.708 5.552 1.00 84.75 159 LEU A CA 1
ATOM 1190 C C . LEU A 1 159 ? -1.600 3.361 4.922 1.00 84.75 159 LEU A C 1
ATOM 1192 O O . LEU A 1 159 ? -0.943 3.339 3.890 1.00 84.75 159 LEU A O 1
ATOM 1196 N N . THR A 1 160 ? -2.054 2.243 5.495 1.00 86.69 160 THR A N 1
ATOM 1197 C CA . THR A 1 160 ? -1.813 0.898 4.936 1.00 86.69 160 THR A CA 1
ATOM 1198 C C . THR A 1 160 ? -2.466 0.734 3.564 1.00 86.69 160 THR A C 1
ATOM 1200 O O . THR A 1 160 ? -1.826 0.238 2.639 1.00 86.69 160 THR A O 1
ATOM 1203 N N . PHE A 1 161 ? -3.710 1.195 3.407 1.00 88.19 161 PHE A N 1
ATOM 1204 C CA . PHE A 1 161 ? -4.400 1.217 2.117 1.00 88.19 161 PHE A CA 1
ATOM 1205 C C . PHE A 1 161 ? -3.614 2.026 1.077 1.00 88.19 161 PHE A C 1
ATOM 1207 O O . PHE A 1 161 ? -3.391 1.548 -0.034 1.00 88.19 161 PHE A O 1
ATOM 1214 N N . LEU A 1 162 ? -3.124 3.211 1.455 1.00 84.94 162 LEU A N 1
ATOM 1215 C CA . LEU A 1 162 ? -2.347 4.066 0.561 1.00 84.94 162 LEU A CA 1
ATOM 1216 C C . LEU A 1 162 ? -1.014 3.424 0.149 1.00 84.94 162 LEU A C 1
ATOM 1218 O O . LEU A 1 162 ? -0.607 3.557 -1.003 1.00 84.94 162 LEU A O 1
ATOM 1222 N N . THR A 1 163 ? -0.358 2.684 1.047 1.00 86.19 163 THR A N 1
ATOM 1223 C CA . THR A 1 163 ? 0.853 1.910 0.732 1.00 86.19 163 THR A CA 1
ATOM 1224 C C . THR A 1 163 ? 0.571 0.817 -0.299 1.00 86.19 163 THR A C 1
ATOM 1226 O O . THR A 1 163 ? 1.295 0.711 -1.288 1.00 86.19 163 THR A O 1
ATOM 1229 N N . VAL A 1 164 ? -0.496 0.031 -0.105 1.00 88.31 164 VAL A N 1
ATOM 1230 C CA . VAL A 1 164 ? -0.890 -1.033 -1.048 1.00 88.31 164 VAL A CA 1
ATOM 1231 C C . VAL A 1 164 ? -1.233 -0.439 -2.414 1.00 88.31 164 VAL A C 1
ATOM 1233 O O . VAL A 1 164 ? -0.751 -0.932 -3.431 1.00 88.31 164 VAL A O 1
ATOM 1236 N N . PHE A 1 165 ? -1.989 0.660 -2.436 1.00 86.94 165 PHE A N 1
ATOM 1237 C CA . PHE A 1 165 ? -2.330 1.377 -3.662 1.00 86.94 165 PHE A CA 1
ATOM 1238 C C . PHE A 1 165 ? -1.096 1.951 -4.369 1.00 86.94 165 PHE A C 1
ATOM 1240 O O . PHE A 1 165 ? -0.929 1.805 -5.573 1.00 86.94 165 PHE A O 1
ATOM 1247 N N . THR A 1 166 ? -0.167 2.552 -3.630 1.00 85.38 166 THR A N 1
ATOM 1248 C CA . THR A 1 166 ? 1.079 3.068 -4.221 1.00 85.38 166 THR A CA 1
ATOM 1249 C C . THR A 1 166 ? 1.884 1.940 -4.872 1.00 85.38 166 THR A C 1
ATOM 1251 O O . THR A 1 166 ? 2.432 2.119 -5.958 1.00 85.38 166 THR A O 1
ATOM 1254 N N . GLY A 1 167 ? 1.885 0.744 -4.274 1.00 86.19 167 GLY A N 1
ATOM 1255 C CA . GLY A 1 167 ? 2.497 -0.448 -4.862 1.00 86.19 167 GLY A CA 1
ATOM 1256 C C . GLY A 1 167 ? 1.885 -0.878 -6.202 1.00 86.19 167 GLY A C 1
ATOM 1257 O O . GLY A 1 167 ? 2.620 -1.341 -7.074 1.00 86.19 167 GLY A O 1
ATOM 1258 N N . THR A 1 168 ? 0.573 -0.701 -6.411 1.00 87.06 168 THR A N 1
ATOM 1259 C CA . THR A 1 168 ? -0.062 -1.010 -7.707 1.00 87.06 168 THR A CA 1
ATOM 1260 C C . THR A 1 168 ? 0.314 0.012 -8.776 1.00 87.06 168 THR A C 1
ATOM 1262 O O . THR A 1 168 ? 0.541 -0.367 -9.921 1.00 87.06 168 THR A O 1
ATOM 1265 N N . VAL A 1 169 ? 0.461 1.283 -8.395 1.00 85.75 169 VAL A N 1
ATOM 1266 C CA . VAL A 1 169 ? 0.828 2.378 -9.308 1.00 85.75 169 VAL A CA 1
ATOM 1267 C C . VAL A 1 169 ? 2.296 2.302 -9.747 1.00 85.75 169 VAL A C 1
ATOM 1269 O O . VAL A 1 169 ? 2.599 2.509 -10.918 1.00 85.75 169 VAL A O 1
ATOM 1272 N N . ILE A 1 170 ? 3.214 1.948 -8.840 1.00 84.25 170 ILE A N 1
ATOM 1273 C CA . ILE A 1 170 ? 4.663 1.841 -9.117 1.00 84.25 170 ILE A CA 1
ATOM 1274 C C . ILE A 1 170 ? 4.981 0.787 -10.196 1.00 84.25 170 ILE A C 1
ATOM 1276 O O . ILE A 1 170 ? 5.988 0.889 -10.890 1.00 84.25 170 ILE A O 1
ATOM 1280 N N . LYS A 1 171 ? 4.111 -0.209 -10.400 1.00 85.44 171 LYS A N 1
ATOM 1281 C CA . LYS A 1 171 ? 4.277 -1.222 -11.457 1.00 85.44 171 LYS A CA 1
ATOM 1282 C C . LYS A 1 171 ? 4.246 -0.614 -12.871 1.00 85.44 171 LYS A C 1
ATOM 1284 O O . LYS A 1 171 ? 4.748 -1.236 -13.811 1.00 85.44 171 LYS A O 1
ATOM 1289 N N . GLY A 1 172 ? 3.652 0.574 -13.024 1.00 83.19 172 GLY A N 1
ATOM 1290 C CA . GLY A 1 172 ? 3.603 1.314 -14.285 1.00 83.19 172 GLY A CA 1
ATOM 1291 C C . GLY A 1 172 ? 2.927 0.546 -15.420 1.00 83.19 172 GLY A C 1
ATOM 1292 O O . GLY A 1 172 ? 3.316 0.688 -16.573 1.00 83.19 172 GLY A O 1
ATOM 1293 N N . ASP A 1 173 ? 1.988 -0.347 -15.114 1.00 87.75 173 ASP A N 1
ATOM 1294 C CA . ASP A 1 173 ? 1.164 -1.003 -16.124 1.00 87.75 173 ASP A CA 1
ATOM 1295 C C . ASP A 1 173 ? -0.131 -0.225 -16.369 1.00 87.75 173 ASP A C 1
ATOM 1297 O O . ASP A 1 173 ? -0.460 0.713 -15.644 1.00 87.75 173 ASP A O 1
ATOM 1301 N N . GLN A 1 174 ? -0.877 -0.634 -17.395 1.00 89.81 174 GLN A N 1
ATOM 1302 C CA . GLN A 1 174 ? -2.138 0.008 -17.756 1.00 89.81 174 GLN A CA 1
ATOM 1303 C C . GLN A 1 174 ? -3.114 0.071 -16.568 1.00 89.81 174 GLN A C 1
ATOM 1305 O O . GLN A 1 174 ? -3.652 1.138 -16.287 1.00 89.81 174 GLN A O 1
ATOM 1310 N N . GLU A 1 175 ? -3.263 -1.028 -15.820 1.00 89.06 175 GLU A N 1
ATOM 1311 C CA . GLU A 1 175 ? -4.135 -1.080 -14.640 1.00 89.06 175 GLU A CA 1
ATOM 1312 C C . GLU A 1 175 ? -3.719 -0.060 -13.570 1.00 89.06 175 GLU A C 1
ATOM 1314 O O . GLU A 1 175 ? -4.569 0.621 -13.002 1.00 89.06 175 GLU A O 1
ATOM 1319 N N . GLY A 1 176 ? -2.417 0.079 -13.295 1.00 84.62 176 GLY A N 1
ATOM 1320 C CA . GLY A 1 176 ? -1.898 1.046 -12.329 1.00 84.62 176 GLY A CA 1
ATOM 1321 C C . GLY A 1 176 ? -2.148 2.499 -12.741 1.00 84.62 176 GLY A C 1
ATOM 1322 O O . GLY A 1 176 ? -2.536 3.314 -11.899 1.00 84.62 176 GLY A O 1
ATOM 1323 N N . TYR A 1 177 ? -1.978 2.824 -14.026 1.00 83.31 177 TYR A N 1
ATOM 1324 C CA . TYR A 1 177 ? -2.261 4.163 -14.554 1.00 83.31 177 TYR A CA 1
ATOM 1325 C C . TYR A 1 177 ? -3.753 4.506 -14.496 1.00 83.31 177 TYR A C 1
ATOM 1327 O O . TYR A 1 177 ? -4.116 5.587 -14.027 1.00 83.31 177 TYR A O 1
ATOM 1335 N N . GLU A 1 178 ? -4.618 3.588 -14.924 1.00 86.56 178 GLU A N 1
ATOM 1336 C CA . GLU A 1 178 ? -6.073 3.773 -14.894 1.00 86.56 178 GLU A CA 1
ATOM 1337 C C . GLU A 1 178 ? -6.597 3.862 -13.456 1.00 86.56 178 GLU A C 1
ATOM 1339 O O . GLU A 1 178 ? -7.404 4.738 -13.135 1.00 86.56 178 GLU A O 1
ATOM 1344 N N . ALA A 1 179 ? -6.081 3.021 -12.553 1.00 87.00 179 ALA A N 1
ATOM 1345 C CA . ALA A 1 179 ? -6.412 3.084 -11.136 1.00 87.00 179 ALA A CA 1
ATOM 1346 C C . ALA A 1 179 ? -6.023 4.437 -10.525 1.00 87.00 179 ALA A C 1
ATOM 1348 O O . ALA A 1 179 ? -6.821 5.023 -9.789 1.00 87.00 179 ALA A O 1
ATOM 1349 N N . LEU A 1 180 ? -4.832 4.964 -10.833 1.00 83.38 180 LEU A N 1
ATOM 1350 C CA . LEU A 1 180 ? -4.417 6.291 -10.375 1.00 83.38 180 LEU A CA 1
ATOM 1351 C C . LEU A 1 180 ? -5.349 7.385 -10.903 1.00 83.38 180 LEU A C 1
ATOM 1353 O O . LEU A 1 180 ? -5.824 8.200 -10.113 1.00 83.38 180 LEU A O 1
ATOM 1357 N N . ALA A 1 181 ? -5.643 7.383 -12.204 1.00 82.38 181 ALA A N 1
ATOM 1358 C CA . ALA A 1 181 ? -6.512 8.375 -12.828 1.00 82.38 181 ALA A CA 1
ATOM 1359 C C . ALA A 1 181 ? -7.912 8.389 -12.191 1.00 82.38 181 ALA A C 1
ATOM 1361 O O . ALA A 1 181 ? -8.362 9.431 -11.713 1.00 82.38 181 ALA A O 1
ATOM 1362 N N . HIS A 1 182 ? -8.557 7.225 -12.069 1.00 84.88 182 HIS A N 1
ATOM 1363 C CA . HIS A 1 182 ? -9.884 7.121 -11.460 1.00 84.88 182 HIS A CA 1
ATOM 1364 C C . HIS A 1 182 ? -9.910 7.569 -9.997 1.00 84.88 182 HIS A C 1
ATOM 1366 O O . HIS A 1 182 ? -10.841 8.258 -9.580 1.00 84.88 182 HIS A O 1
ATOM 1372 N N . ASN A 1 183 ? -8.893 7.219 -9.203 1.00 83.44 183 ASN A N 1
ATOM 1373 C CA . ASN A 1 183 ? -8.839 7.639 -7.802 1.00 83.44 183 ASN A CA 1
ATOM 1374 C C . ASN A 1 183 ? -8.605 9.149 -7.662 1.00 83.44 183 ASN A C 1
ATOM 1376 O O . ASN A 1 183 ? -9.173 9.761 -6.758 1.00 83.44 183 ASN A O 1
ATOM 1380 N N . LEU A 1 184 ? -7.824 9.765 -8.554 1.00 79.75 184 LEU A N 1
ATOM 1381 C CA . LEU A 1 184 ? -7.653 11.219 -8.587 1.00 79.75 184 LEU A CA 1
ATOM 1382 C C . LEU A 1 184 ? -8.938 11.935 -9.009 1.00 79.75 184 LEU A C 1
ATOM 1384 O O . LEU A 1 184 ? -9.270 12.959 -8.417 1.00 79.75 184 LEU A O 1
ATOM 1388 N N . ASP A 1 185 ? -9.692 11.384 -9.958 1.00 81.81 185 ASP A N 1
ATOM 1389 C CA . ASP A 1 185 ? -10.991 11.930 -10.358 1.00 81.81 185 ASP A CA 1
ATOM 1390 C C . ASP A 1 185 ? -12.021 11.843 -9.228 1.00 81.81 185 ASP A C 1
ATOM 1392 O O . ASP A 1 185 ? -12.720 12.820 -8.945 1.00 81.81 185 ASP A O 1
ATOM 1396 N N . VAL A 1 186 ? -12.082 10.709 -8.523 1.00 83.19 186 VAL A N 1
ATOM 1397 C CA . VAL A 1 186 ? -12.937 10.546 -7.337 1.00 83.19 186 VAL A CA 1
ATOM 1398 C C . VAL A 1 186 ? -12.508 11.505 -6.229 1.00 83.19 186 VAL A C 1
ATOM 1400 O O . VAL A 1 186 ? -13.345 12.207 -5.661 1.00 83.19 186 VAL A O 1
ATOM 1403 N N . ALA A 1 187 ? -11.209 11.592 -5.940 1.00 78.25 187 ALA A N 1
ATOM 1404 C CA . ALA A 1 187 ? -10.681 12.513 -4.941 1.00 78.25 187 ALA A CA 1
ATOM 1405 C C . ALA A 1 187 ? -10.946 13.977 -5.318 1.00 78.25 187 ALA A C 1
ATOM 1407 O O . ALA A 1 187 ? -11.226 14.790 -4.441 1.00 78.25 187 ALA A O 1
ATOM 1408 N N . ALA A 1 188 ? -10.933 14.308 -6.609 1.00 74.06 188 ALA A N 1
ATOM 1409 C CA . ALA A 1 188 ? -11.312 15.619 -7.101 1.00 74.06 188 ALA A CA 1
ATOM 1410 C C . ALA A 1 188 ? -12.803 15.878 -6.830 1.00 74.06 188 ALA A C 1
ATOM 1412 O O . ALA A 1 188 ? -13.137 16.905 -6.258 1.00 74.06 188 ALA A O 1
ATOM 1413 N N . VAL A 1 189 ? -13.705 14.952 -7.159 1.00 79.12 189 VAL A N 1
ATOM 1414 C CA . VAL A 1 189 ? -15.145 15.116 -6.874 1.00 79.12 189 VAL A CA 1
ATOM 1415 C C . VAL A 1 189 ? -15.426 15.298 -5.377 1.00 79.12 189 VAL A C 1
ATOM 1417 O O . VAL A 1 189 ? -16.300 16.080 -5.007 1.00 79.12 189 VAL A O 1
ATOM 1420 N N . LEU A 1 190 ? -14.682 14.602 -4.515 1.00 79.94 190 LEU A N 1
ATOM 1421 C CA . LEU A 1 190 ? -14.817 14.712 -3.061 1.00 79.94 190 LEU A CA 1
ATOM 1422 C C . LEU A 1 190 ? -14.151 15.972 -2.483 1.00 79.94 190 LEU A C 1
ATOM 1424 O O . LEU A 1 190 ? -14.541 16.438 -1.412 1.00 79.94 190 LEU A O 1
ATOM 1428 N N . ALA A 1 191 ? -13.153 16.532 -3.167 1.00 75.62 191 ALA A N 1
ATOM 1429 C CA . ALA A 1 191 ? -12.494 17.766 -2.770 1.00 75.62 191 ALA A CA 1
ATOM 1430 C C . ALA A 1 191 ? -13.330 18.987 -3.180 1.00 75.62 191 ALA A C 1
ATOM 1432 O O . ALA A 1 191 ? -13.730 19.138 -4.328 1.00 75.62 191 ALA A O 1
ATOM 1433 N N . THR A 1 192 ? -13.549 19.922 -2.256 1.00 68.69 192 THR A N 1
ATOM 1434 C CA . THR A 1 192 ? -14.218 21.199 -2.554 1.00 68.69 192 THR A CA 1
ATOM 1435 C C . THR A 1 192 ? -13.206 22.335 -2.732 1.00 68.69 192 THR A C 1
ATOM 1437 O O . THR A 1 192 ? -12.239 22.435 -1.975 1.00 68.69 192 THR A O 1
ATOM 1440 N N . GLY A 1 193 ? -13.453 23.249 -3.677 1.00 70.81 193 GLY A N 1
ATOM 1441 C CA . GLY A 1 193 ? -12.722 24.522 -3.797 1.00 70.81 193 GLY A CA 1
ATOM 1442 C C . GLY A 1 193 ? -11.324 24.411 -4.423 1.00 70.81 193 GLY A C 1
ATOM 1443 O O . GLY A 1 193 ? -11.123 23.685 -5.388 1.00 70.81 193 GLY A O 1
ATOM 1444 N N . ALA A 1 194 ? -10.337 25.142 -3.894 1.00 64.00 194 ALA A N 1
ATOM 1445 C CA . ALA A 1 194 ? -8.980 25.212 -4.463 1.00 64.00 194 ALA A CA 1
ATOM 1446 C C . ALA A 1 194 ? -8.259 23.849 -4.529 1.00 64.00 194 ALA A C 1
ATOM 1448 O O . ALA A 1 194 ? -7.444 23.620 -5.421 1.00 64.00 194 ALA A O 1
ATOM 1449 N N . LEU A 1 195 ? -8.599 22.927 -3.620 1.00 65.56 195 LEU A N 1
ATOM 1450 C CA . LEU A 1 195 ? -8.073 21.562 -3.610 1.00 65.56 195 LEU A CA 1
ATOM 1451 C C . LEU A 1 195 ? -8.558 20.753 -4.825 1.00 65.56 195 LEU A C 1
ATOM 1453 O O . LEU A 1 195 ? -7.787 19.979 -5.383 1.00 65.56 195 LEU A O 1
ATOM 1457 N N . HIS A 1 196 ? -9.795 20.984 -5.282 1.00 66.56 196 HIS A N 1
ATOM 1458 C CA . HIS A 1 196 ? -10.360 20.369 -6.490 1.00 66.56 196 HIS A CA 1
ATOM 1459 C C . HIS A 1 196 ? -9.590 20.770 -7.748 1.00 66.56 196 HIS A C 1
ATOM 1461 O O . HIS A 1 196 ? -9.167 19.920 -8.533 1.00 66.56 196 HIS A O 1
ATOM 1467 N N . GLN A 1 197 ? -9.375 22.080 -7.905 1.00 65.75 197 GLN A N 1
ATOM 1468 C CA . GLN A 1 197 ? -8.658 22.659 -9.038 1.00 65.75 197 GLN A CA 1
ATOM 1469 C C . GLN A 1 197 ? -7.185 22.220 -9.034 1.00 65.75 197 GLN A C 1
ATOM 1471 O O . GLN A 1 197 ? -6.652 21.840 -10.075 1.00 65.75 197 GLN A O 1
ATOM 1476 N N . GLY A 1 198 ? -6.554 22.211 -7.852 1.00 66.06 198 GLY A N 1
ATOM 1477 C CA . GLY A 1 198 ? -5.176 21.765 -7.655 1.00 66.06 198 GLY A CA 1
ATOM 1478 C C . GLY A 1 198 ? -4.979 20.294 -8.018 1.00 66.06 198 GLY A C 1
ATOM 1479 O O . GLY A 1 198 ? -4.065 19.970 -8.775 1.00 66.06 198 GLY A O 1
ATOM 1480 N N . LEU A 1 199 ? -5.877 19.413 -7.565 1.00 66.56 199 LEU A N 1
ATOM 1481 C CA . LEU A 1 199 ? -5.778 17.979 -7.835 1.00 66.56 199 LEU A CA 1
ATOM 1482 C C . LEU A 1 199 ? -5.993 17.648 -9.320 1.00 66.56 199 LEU A C 1
ATOM 1484 O O . LEU A 1 199 ? -5.249 16.843 -9.872 1.00 66.56 199 LEU A O 1
ATOM 1488 N N . ARG A 1 200 ? -6.930 18.330 -9.997 1.00 65.75 200 ARG A N 1
ATOM 1489 C CA . ARG A 1 200 ? -7.113 18.188 -11.454 1.00 65.75 200 ARG A CA 1
ATOM 1490 C C . ARG A 1 200 ? -5.947 18.749 -12.263 1.00 65.75 200 ARG A C 1
ATOM 1492 O O . ARG A 1 200 ? -5.585 18.163 -13.277 1.00 65.75 200 ARG A O 1
ATOM 1499 N N . SER A 1 201 ? -5.336 19.850 -11.822 1.00 60.47 201 SER A N 1
ATOM 1500 C CA . SER A 1 201 ? -4.177 20.450 -12.504 1.00 60.47 201 SER A CA 1
ATOM 1501 C C . SER A 1 201 ? -2.882 19.641 -12.356 1.00 60.47 201 SER A C 1
ATOM 1503 O O . SER A 1 201 ? -1.969 19.787 -13.163 1.00 60.47 201 SER A O 1
ATOM 1505 N N . ALA A 1 202 ? -2.808 18.752 -11.361 1.00 61.78 202 ALA A N 1
ATOM 1506 C CA . ALA A 1 202 ? -1.648 17.903 -11.102 1.00 61.78 202 ALA A CA 1
ATOM 1507 C C . ALA A 1 202 ? -1.618 16.599 -11.930 1.00 61.78 202 ALA A C 1
ATOM 1509 O O . ALA A 1 202 ? -0.711 15.787 -11.754 1.00 61.78 202 ALA A O 1
ATOM 1510 N N . SER A 1 203 ? -2.587 16.403 -12.830 1.00 58.91 203 SER A N 1
ATOM 1511 C CA . SER A 1 203 ? -2.762 15.209 -13.677 1.00 58.91 203 SER A CA 1
ATOM 1512 C C . SER A 1 203 ? -1.786 15.098 -14.865 1.00 58.91 203 SER A C 1
ATOM 1514 O O . SER A 1 203 ? -1.907 14.184 -15.677 1.00 58.91 203 SER A O 1
ATOM 1516 N N . GLY A 1 204 ? -0.808 16.003 -14.988 1.00 52.09 204 GLY A N 1
ATOM 1517 C CA . GLY A 1 204 ? 0.205 15.958 -16.047 1.00 52.09 204 GLY A CA 1
ATOM 1518 C C . GLY A 1 204 ? 1.242 14.827 -15.883 1.00 52.09 204 GLY A C 1
ATOM 1519 O O . GLY A 1 204 ? 1.427 14.306 -14.776 1.00 52.09 204 GLY A O 1
ATOM 1520 N N . PRO A 1 205 ? 1.963 14.462 -16.967 1.00 51.97 205 PRO A N 1
ATOM 1521 C CA . PRO A 1 205 ? 3.031 13.461 -16.943 1.00 51.97 205 PRO A CA 1
ATOM 1522 C C . PRO A 1 205 ? 4.228 14.015 -16.156 1.00 51.97 205 PRO A C 1
ATOM 1524 O O . PRO A 1 205 ? 5.093 14.701 -16.691 1.00 51.97 205 PRO A O 1
ATOM 1527 N N . GLY A 1 206 ? 4.202 13.801 -14.839 1.00 54.16 206 GLY A N 1
ATOM 1528 C CA . GLY A 1 206 ? 5.152 14.399 -13.896 1.00 54.16 206 GLY A CA 1
ATOM 1529 C C . GLY A 1 206 ? 4.671 14.531 -12.443 1.00 54.16 206 GLY A C 1
ATOM 1530 O O . GLY A 1 206 ? 5.235 15.315 -11.691 1.00 54.16 206 GLY A O 1
ATOM 1531 N N . THR A 1 207 ? 3.632 13.797 -12.024 1.00 63.41 207 THR A N 1
ATOM 1532 C CA . THR A 1 207 ? 3.551 13.103 -10.716 1.00 63.41 207 THR A CA 1
ATOM 1533 C C . THR A 1 207 ? 3.880 13.858 -9.412 1.00 63.41 207 THR A C 1
ATOM 1535 O O . THR A 1 207 ? 4.268 13.227 -8.432 1.00 63.41 207 THR A O 1
ATOM 1538 N N . GLY A 1 208 ? 3.641 15.168 -9.302 1.00 64.25 208 GLY A N 1
ATOM 1539 C CA . GLY A 1 208 ? 3.762 15.878 -8.015 1.00 64.25 208 GLY A CA 1
ATOM 1540 C C . GLY A 1 208 ? 2.919 15.235 -6.898 1.00 64.25 208 GLY A C 1
ATOM 1541 O O . GLY A 1 208 ? 3.399 15.033 -5.786 1.00 64.25 208 GLY A O 1
ATOM 1542 N N . VAL A 1 209 ? 1.695 14.799 -7.218 1.00 66.88 209 VAL A N 1
ATOM 1543 C CA . VAL A 1 209 ? 0.823 14.070 -6.279 1.00 66.88 209 VAL A CA 1
ATOM 1544 C C . VAL A 1 209 ? 1.387 12.697 -5.924 1.00 66.88 209 VAL A C 1
ATOM 1546 O O . VAL A 1 209 ? 1.363 12.330 -4.756 1.00 66.88 209 VAL A O 1
ATOM 1549 N N . LEU A 1 210 ? 1.942 11.952 -6.881 1.00 69.69 210 LEU A N 1
ATOM 1550 C CA . LEU A 1 210 ? 2.534 10.643 -6.593 1.00 69.69 210 LEU A CA 1
ATOM 1551 C C . LEU A 1 210 ? 3.785 10.779 -5.719 1.00 69.69 210 LEU A C 1
ATOM 1553 O O . LEU A 1 210 ? 3.987 9.950 -4.843 1.00 69.69 210 LEU A O 1
ATOM 1557 N N . VAL A 1 211 ? 4.591 11.830 -5.901 1.00 70.94 211 VAL A N 1
ATOM 1558 C CA . VAL A 1 211 ? 5.743 12.131 -5.035 1.00 70.94 211 VAL A CA 1
ATOM 1559 C C . VAL A 1 211 ? 5.278 12.484 -3.622 1.00 70.94 211 VAL A C 1
ATOM 1561 O O . VAL A 1 211 ? 5.826 11.963 -2.653 1.00 70.94 211 VAL A O 1
ATOM 1564 N N . LEU A 1 212 ? 4.231 13.304 -3.487 1.00 70.38 212 LEU A N 1
ATOM 1565 C CA . LEU A 1 212 ? 3.636 13.636 -2.188 1.00 70.38 212 LEU A CA 1
ATOM 1566 C C . LEU A 1 212 ? 3.045 12.401 -1.494 1.00 70.38 212 LEU A C 1
ATOM 1568 O O . LEU A 1 212 ? 3.300 12.176 -0.313 1.00 70.38 212 LEU A O 1
ATOM 1572 N N . VAL A 1 213 ? 2.297 11.577 -2.231 1.00 72.38 213 VAL A N 1
ATOM 1573 C CA . VAL A 1 213 ? 1.714 10.320 -1.744 1.00 72.38 213 VAL A CA 1
ATOM 1574 C C . VAL A 1 213 ? 2.815 9.337 -1.356 1.00 72.38 213 VAL A C 1
ATOM 1576 O O . VAL A 1 213 ? 2.761 8.770 -0.270 1.00 72.38 213 VAL A O 1
ATOM 1579 N N . SER A 1 214 ? 3.860 9.200 -2.171 1.00 72.00 214 SER A N 1
ATOM 1580 C CA . SER A 1 214 ? 5.009 8.336 -1.878 1.00 72.00 214 SER A CA 1
ATOM 1581 C C . SER A 1 214 ? 5.777 8.817 -0.647 1.00 72.00 214 SER A C 1
ATOM 1583 O O . SER A 1 214 ? 6.170 8.002 0.182 1.00 72.00 214 SER A O 1
ATOM 1585 N N . GLY A 1 215 ? 5.940 10.132 -0.473 1.00 76.12 215 GLY A N 1
ATOM 1586 C CA . GLY A 1 215 ? 6.531 10.726 0.728 1.00 76.12 215 GLY A CA 1
ATOM 1587 C C . GLY A 1 215 ? 5.691 10.476 1.984 1.00 76.12 215 GLY A C 1
ATOM 1588 O O . GLY A 1 215 ? 6.233 10.103 3.026 1.00 76.12 215 GLY A O 1
ATOM 1589 N N . LEU A 1 216 ? 4.364 10.606 1.883 1.00 74.69 216 LEU A N 1
ATOM 1590 C CA . LEU A 1 216 ? 3.434 10.293 2.972 1.00 74.69 216 LEU A CA 1
ATOM 1591 C C . LEU A 1 216 ? 3.452 8.799 3.325 1.00 74.69 216 LEU A C 1
ATOM 1593 O O . LEU A 1 216 ? 3.412 8.447 4.502 1.00 74.69 216 LEU A O 1
ATOM 1597 N N . VAL A 1 217 ? 3.555 7.923 2.326 1.00 77.19 217 VAL A N 1
ATOM 1598 C CA . VAL A 1 217 ? 3.674 6.468 2.498 1.00 77.19 217 VAL A CA 1
ATOM 1599 C C . VAL A 1 217 ? 5.011 6.092 3.139 1.00 77.19 217 VAL A C 1
ATOM 1601 O O . VAL A 1 217 ? 5.046 5.268 4.054 1.00 77.19 217 VAL A O 1
ATOM 1604 N N . LEU A 1 218 ? 6.111 6.736 2.745 1.00 77.12 218 LEU A N 1
ATOM 1605 C CA . LEU A 1 218 ? 7.417 6.575 3.392 1.00 77.12 218 LEU A CA 1
ATOM 1606 C C . LEU A 1 218 ? 7.359 6.990 4.865 1.00 77.12 218 LEU A C 1
ATOM 1608 O O . LEU A 1 218 ? 7.730 6.211 5.739 1.00 77.12 218 LEU A O 1
ATOM 1612 N N . ALA A 1 219 ? 6.808 8.164 5.169 1.00 76.44 219 ALA A N 1
ATOM 1613 C CA . ALA A 1 219 ? 6.614 8.593 6.552 1.00 76.44 219 ALA A CA 1
ATOM 1614 C C . ALA A 1 219 ? 5.694 7.629 7.330 1.00 76.44 219 ALA A C 1
ATOM 1616 O O . ALA A 1 219 ? 6.009 7.231 8.452 1.00 76.44 219 ALA A O 1
ATOM 1617 N N . GLY A 1 220 ? 4.584 7.200 6.724 1.00 75.69 220 GLY A N 1
ATOM 1618 C CA . GLY A 1 220 ? 3.625 6.263 7.312 1.00 75.69 220 GLY A CA 1
ATOM 1619 C C . GLY A 1 220 ? 4.225 4.889 7.618 1.00 75.69 220 GLY A C 1
ATOM 1620 O O . GLY A 1 220 ? 3.983 4.346 8.696 1.00 75.69 220 GLY A O 1
ATOM 1621 N N . SER A 1 221 ? 5.057 4.357 6.722 1.00 73.25 221 SER A N 1
ATOM 1622 C CA . SER A 1 221 ? 5.740 3.068 6.903 1.00 73.25 221 SER A CA 1
ATOM 1623 C C . SER A 1 221 ? 6.803 3.120 8.004 1.00 73.25 221 SER A C 1
ATOM 1625 O O . SER A 1 221 ? 6.911 2.181 8.794 1.00 73.25 221 SER A O 1
ATOM 1627 N N . VAL A 1 222 ? 7.508 4.246 8.158 1.00 78.12 222 VAL A N 1
ATOM 1628 C CA . VAL A 1 222 ? 8.412 4.481 9.297 1.00 78.12 222 VAL A CA 1
ATOM 1629 C C . VAL A 1 222 ? 7.631 4.536 10.614 1.00 78.12 222 VAL A C 1
ATOM 1631 O O . VAL A 1 222 ? 8.043 3.928 11.604 1.00 78.12 222 VAL A O 1
ATOM 1634 N N . ILE A 1 223 ? 6.471 5.199 10.634 1.00 76.50 223 ILE A N 1
ATOM 1635 C CA . ILE A 1 223 ? 5.602 5.259 11.822 1.00 76.50 223 ILE A CA 1
ATOM 1636 C C . ILE A 1 223 ? 5.064 3.865 12.187 1.00 76.50 223 ILE A C 1
ATOM 1638 O O . ILE A 1 223 ? 4.999 3.525 13.373 1.00 76.50 223 ILE A O 1
ATOM 1642 N N . GLN A 1 224 ? 4.707 3.048 11.192 1.00 72.62 224 GLN A N 1
ATOM 1643 C CA . GLN A 1 224 ? 4.263 1.664 11.388 1.00 72.62 224 GLN A CA 1
ATOM 1644 C C . GLN A 1 224 ? 5.392 0.788 11.944 1.00 72.62 224 GLN A C 1
ATOM 1646 O O . GLN A 1 224 ? 5.186 0.077 12.929 1.00 72.62 224 GLN A O 1
ATOM 1651 N N . ALA A 1 225 ? 6.603 0.903 11.392 1.00 72.56 225 ALA A N 1
ATOM 1652 C CA . ALA A 1 225 ? 7.781 0.207 11.902 1.00 72.56 225 ALA A CA 1
ATOM 1653 C C . ALA A 1 225 ? 8.102 0.606 13.354 1.00 72.56 225 ALA A C 1
ATOM 1655 O O . ALA A 1 225 ? 8.378 -0.260 14.184 1.00 72.56 225 ALA A O 1
ATOM 1656 N N . ALA A 1 226 ? 7.992 1.895 13.698 1.00 74.00 226 ALA A N 1
ATOM 1657 C CA . ALA A 1 226 ? 8.220 2.393 15.055 1.00 74.00 226 ALA A CA 1
ATOM 1658 C C . ALA A 1 226 ? 7.177 1.882 16.067 1.00 74.00 226 ALA A C 1
ATOM 1660 O O . ALA A 1 226 ? 7.533 1.500 17.185 1.00 74.00 226 ALA A O 1
ATOM 1661 N N . HIS A 1 227 ? 5.896 1.819 15.686 1.00 69.56 227 HIS A N 1
ATOM 1662 C CA . HIS A 1 227 ? 4.852 1.240 16.540 1.00 69.56 227 HIS A CA 1
ATOM 1663 C C . HIS A 1 227 ? 5.106 -0.242 16.807 1.00 69.56 227 HIS A C 1
ATOM 1665 O O . HIS A 1 227 ? 4.984 -0.696 17.941 1.00 69.56 227 HIS A O 1
ATOM 1671 N N . ILE A 1 228 ? 5.515 -0.988 15.785 1.00 68.25 228 ILE A N 1
ATOM 1672 C CA . ILE A 1 228 ? 5.779 -2.423 15.901 1.00 68.25 228 ILE A CA 1
ATOM 1673 C C . ILE A 1 228 ? 7.039 -2.681 16.724 1.00 68.25 228 ILE A C 1
ATOM 1675 O O . ILE A 1 228 ? 7.017 -3.540 17.603 1.00 68.25 228 ILE A O 1
ATOM 1679 N N . LEU A 1 229 ? 8.086 -1.871 16.551 1.00 68.69 229 LEU A N 1
ATOM 1680 C CA . LEU A 1 229 ? 9.264 -1.901 17.416 1.00 68.69 229 LEU A CA 1
ATOM 1681 C C . LEU A 1 229 ? 8.900 -1.620 18.882 1.00 68.69 229 LEU A C 1
ATOM 1683 O O . LEU A 1 229 ? 9.400 -2.293 19.777 1.00 68.69 229 LEU A O 1
ATOM 1687 N N . THR A 1 230 ? 7.982 -0.684 19.132 1.00 69.50 230 THR A N 1
ATOM 1688 C CA . THR A 1 230 ? 7.485 -0.378 20.485 1.00 69.50 230 THR A CA 1
ATOM 1689 C C . THR A 1 230 ? 6.659 -1.532 21.074 1.00 69.50 230 THR A C 1
ATOM 1691 O O . THR A 1 230 ? 6.733 -1.797 22.272 1.00 69.50 230 THR A O 1
ATOM 1694 N N . LEU A 1 231 ? 5.898 -2.258 20.246 1.00 66.44 231 LEU A N 1
ATOM 1695 C CA . LEU A 1 231 ? 5.158 -3.455 20.665 1.00 66.44 231 LEU A CA 1
ATOM 1696 C C . LEU A 1 231 ? 6.094 -4.635 20.978 1.00 66.44 231 LEU A C 1
ATOM 1698 O O . LEU A 1 231 ? 5.842 -5.367 21.933 1.00 66.44 231 LEU A O 1
ATOM 1702 N N . LEU A 1 232 ? 7.182 -4.796 20.217 1.00 64.38 232 LEU A N 1
ATOM 1703 C CA . LEU A 1 232 ? 8.196 -5.841 20.414 1.00 64.38 232 LEU A CA 1
ATOM 1704 C C . LEU A 1 232 ? 9.132 -5.565 21.600 1.00 64.38 232 LEU A C 1
ATOM 1706 O O . LEU A 1 232 ? 9.437 -6.481 22.358 1.00 64.38 232 LEU A O 1
ATOM 1710 N N . ALA A 1 233 ? 9.570 -4.318 21.793 1.00 69.62 233 ALA A N 1
ATOM 1711 C CA . ALA A 1 233 ? 10.446 -3.925 22.903 1.00 69.62 233 ALA A CA 1
ATOM 1712 C C . ALA A 1 233 ? 9.716 -3.869 24.262 1.00 69.62 233 ALA A C 1
ATOM 1714 O O . ALA A 1 233 ? 10.354 -3.766 25.314 1.00 69.62 233 ALA A O 1
ATOM 1715 N N . GLY A 1 234 ? 8.381 -3.950 24.242 1.00 56.81 234 GLY A N 1
ATOM 1716 C CA . GLY A 1 234 ? 7.531 -3.660 25.387 1.00 56.81 234 GLY A CA 1
ATOM 1717 C C . GLY A 1 234 ? 7.521 -2.162 25.719 1.00 56.81 234 GLY A C 1
ATOM 1718 O O . GLY A 1 234 ? 8.384 -1.405 25.267 1.00 56.81 234 GLY A O 1
ATOM 1719 N N . PRO A 1 235 ? 6.549 -1.692 26.522 1.00 62.44 235 PRO A N 1
ATOM 1720 C CA . PRO A 1 235 ? 6.568 -0.312 26.981 1.00 62.44 235 PRO A CA 1
ATOM 1721 C C . PRO A 1 235 ? 7.903 -0.046 27.689 1.00 62.44 235 PRO A C 1
ATOM 1723 O O . PRO A 1 235 ? 8.377 -0.929 28.418 1.00 62.44 235 PRO A O 1
ATOM 1726 N N . PRO A 1 236 ? 8.512 1.145 27.511 1.00 59.59 236 PRO A N 1
ATOM 1727 C CA . PRO A 1 236 ? 9.706 1.498 28.257 1.00 59.59 236 PRO A CA 1
ATOM 1728 C C . PRO A 1 236 ? 9.416 1.219 29.726 1.00 59.59 236 PRO A C 1
ATOM 1730 O O . PRO A 1 236 ? 8.391 1.665 30.254 1.00 59.59 236 PRO A O 1
ATOM 1733 N N . ARG A 1 237 ? 10.275 0.413 30.362 1.00 56.56 237 ARG A N 1
ATOM 1734 C CA . ARG A 1 237 ? 10.198 0.131 31.795 1.00 56.56 237 ARG A CA 1
ATOM 1735 C C . ARG A 1 237 ? 10.440 1.453 32.507 1.00 56.56 237 ARG A C 1
ATOM 1737 O O . ARG A 1 237 ? 11.570 1.775 32.861 1.00 56.56 237 ARG A O 1
ATOM 1744 N N . LEU A 1 238 ? 9.384 2.249 32.650 1.00 57.41 238 LEU A N 1
ATOM 1745 C CA . LEU A 1 238 ? 9.406 3.443 33.467 1.00 57.41 238 LEU A CA 1
ATOM 1746 C C . LEU A 1 238 ? 9.909 2.983 34.837 1.00 57.41 238 LEU A C 1
ATOM 1748 O O . LEU A 1 238 ? 9.351 2.021 35.381 1.00 57.41 238 LEU A O 1
ATOM 1752 N N . PRO A 1 239 ? 10.965 3.609 35.386 1.00 61.78 239 PRO A N 1
ATOM 1753 C CA . PRO A 1 239 ? 11.359 3.363 36.760 1.00 61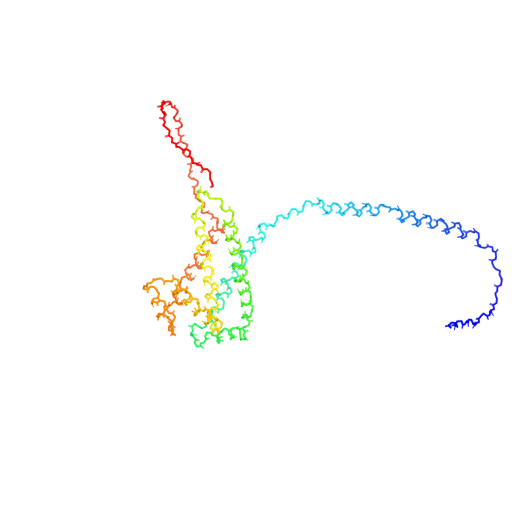.78 239 PRO A CA 1
ATOM 1754 C C . PRO A 1 239 ? 10.096 3.498 37.603 1.00 61.78 239 PRO A C 1
ATOM 1756 O O . PRO A 1 239 ? 9.424 4.531 37.519 1.00 61.78 239 PRO A O 1
ATOM 1759 N N . ARG A 1 240 ? 9.720 2.436 38.332 1.00 52.38 240 ARG A N 1
ATOM 1760 C CA . ARG A 1 240 ? 8.589 2.464 39.268 1.00 52.38 240 ARG A CA 1
ATOM 1761 C C . ARG A 1 240 ? 8.754 3.729 40.100 1.00 52.38 240 ARG A C 1
ATOM 1763 O O . ARG A 1 240 ? 9.637 3.784 40.953 1.00 52.38 240 ARG A O 1
ATOM 1770 N N . ARG A 1 241 ? 7.938 4.757 39.847 1.00 50.94 241 ARG A N 1
ATOM 1771 C CA . ARG A 1 241 ? 7.820 5.866 40.788 1.00 50.94 241 ARG A CA 1
ATOM 1772 C C . ARG A 1 241 ? 7.324 5.217 42.069 1.00 50.94 241 ARG A C 1
ATOM 1774 O O . ARG A 1 241 ? 6.236 4.644 42.074 1.00 50.94 241 ARG A O 1
ATOM 1781 N N . GLY A 1 242 ? 8.183 5.204 43.088 1.00 45.22 242 GLY A N 1
ATOM 1782 C CA . GLY A 1 242 ? 7.858 4.665 44.398 1.00 45.22 242 GLY A CA 1
ATOM 1783 C C . GLY A 1 242 ? 6.503 5.207 44.826 1.00 45.22 242 GLY A C 1
ATOM 1784 O O . GLY A 1 242 ? 6.222 6.393 44.648 1.00 45.22 242 GLY A O 1
ATOM 1785 N N . HIS A 1 243 ? 5.644 4.313 45.307 1.00 43.66 243 HIS A N 1
ATOM 1786 C CA . HIS A 1 243 ? 4.347 4.664 45.856 1.00 43.66 243 HIS A CA 1
ATOM 1787 C C . HIS A 1 243 ? 4.528 5.729 46.944 1.00 43.66 243 HIS A C 1
ATOM 1789 O O . HIS A 1 243 ? 4.855 5.421 48.086 1.00 43.66 243 HIS A O 1
ATOM 1795 N N . LEU A 1 244 ? 4.299 6.994 46.598 1.00 57.75 244 LEU A N 1
ATOM 1796 C CA . LEU A 1 244 ? 3.966 8.016 47.575 1.00 57.75 244 LEU A CA 1
ATOM 1797 C C . LEU A 1 244 ? 2.539 7.710 48.027 1.00 57.75 244 LEU A C 1
ATOM 1799 O O . LEU A 1 244 ? 1.576 7.970 47.307 1.00 57.75 244 LEU A O 1
ATOM 1803 N N . HIS A 1 245 ? 2.419 7.083 49.196 1.00 55.19 245 HIS A N 1
ATOM 1804 C CA . HIS A 1 245 ? 1.149 6.918 49.891 1.00 55.19 245 HIS A CA 1
ATOM 1805 C C . HIS A 1 245 ? 0.545 8.304 50.174 1.00 55.19 245 HIS A C 1
ATOM 1807 O O . HIS A 1 245 ? 1.158 9.090 50.899 1.00 55.19 245 HIS A O 1
ATOM 1813 N N . PRO A 1 246 ? -0.658 8.631 49.671 1.00 57.22 246 PRO A N 1
ATOM 1814 C CA . PRO A 1 246 ? -1.363 9.811 50.134 1.00 57.22 246 PRO A CA 1
ATOM 1815 C C . PRO A 1 246 ? -1.864 9.550 51.558 1.00 57.22 246 PRO A C 1
ATOM 1817 O O . PRO A 1 246 ? -2.639 8.626 51.817 1.00 57.22 246 PRO A O 1
ATOM 1820 N N . HIS A 1 247 ? -1.391 10.368 52.495 1.00 54.66 247 HIS A N 1
ATOM 1821 C CA . HIS A 1 247 ? -1.829 10.351 53.881 1.00 54.66 247 HIS A CA 1
ATOM 1822 C C . HIS A 1 247 ? -3.334 10.652 53.931 1.00 54.66 247 HIS A C 1
ATOM 1824 O O . HIS A 1 247 ? -3.791 11.755 53.633 1.00 54.66 247 HIS A O 1
ATOM 1830 N N . ARG A 1 248 ? -4.122 9.644 54.303 1.00 53.59 248 ARG A N 1
ATOM 1831 C CA . ARG A 1 248 ? -5.567 9.740 54.512 1.00 53.59 248 ARG A CA 1
ATOM 1832 C C . ARG A 1 248 ? -5.856 10.697 55.673 1.00 53.59 248 ARG A C 1
ATOM 1834 O O . ARG A 1 248 ? -5.729 10.300 56.827 1.00 53.59 248 ARG A O 1
ATOM 1841 N N . ARG A 1 249 ? -6.288 11.930 55.393 1.00 47.34 249 ARG A N 1
ATOM 1842 C CA . ARG A 1 249 ? -7.003 12.759 56.379 1.00 47.34 249 ARG A CA 1
ATOM 1843 C C . ARG A 1 249 ? -8.504 12.546 56.202 1.00 47.34 249 ARG A C 1
ATOM 1845 O O . ARG A 1 249 ? -9.098 12.990 55.228 1.00 47.34 249 ARG A O 1
ATOM 1852 N N . ARG A 1 250 ? -9.106 11.822 57.147 1.00 49.56 250 ARG A N 1
ATOM 1853 C CA . ARG A 1 250 ? -10.548 11.863 57.414 1.00 49.56 250 ARG A CA 1
ATOM 1854 C C . ARG A 1 250 ? -10.784 12.927 58.474 1.00 49.56 250 ARG A C 1
ATOM 1856 O O . ARG A 1 250 ? -10.258 12.748 59.560 1.00 49.56 250 ARG A O 1
ATOM 1863 N N . THR A 1 251 ? -11.629 13.908 58.177 1.00 46.66 251 THR A N 1
ATOM 1864 C CA . THR A 1 251 ? -12.644 14.448 59.100 1.00 46.66 251 THR A CA 1
ATOM 1865 C C . THR A 1 251 ? -13.638 15.291 58.297 1.00 46.66 251 THR A C 1
ATOM 1867 O O . THR A 1 251 ? -13.279 16.331 57.760 1.00 46.66 251 THR A O 1
ATOM 1870 N N . THR A 1 252 ? -14.856 14.755 58.167 1.00 48.97 252 THR A N 1
ATOM 1871 C CA . THR A 1 252 ? -16.159 15.432 58.336 1.00 48.97 252 THR A CA 1
ATOM 1872 C C . THR A 1 252 ? -16.258 16.928 58.020 1.00 48.97 252 THR A C 1
ATOM 1874 O O . THR A 1 252 ? -15.726 17.728 58.778 1.00 48.97 252 THR A O 1
ATOM 1877 N N . THR A 1 253 ? -17.069 17.294 57.016 1.00 43.31 253 THR A N 1
ATOM 1878 C CA . THR A 1 253 ? -18.126 18.331 57.105 1.00 43.31 253 THR A CA 1
ATOM 1879 C C . THR A 1 253 ? -19.072 18.217 55.897 1.00 43.31 253 THR A C 1
ATOM 1881 O O . THR A 1 253 ? -18.653 18.269 54.747 1.00 43.31 253 THR A O 1
ATOM 1884 N N . THR A 1 254 ? -20.342 17.972 56.214 1.00 48.44 254 THR A N 1
ATOM 1885 C CA . THR A 1 254 ? -21.602 18.400 55.583 1.00 48.44 254 THR A CA 1
ATOM 1886 C C . THR A 1 254 ? -21.526 19.241 54.297 1.00 48.44 254 THR A C 1
ATOM 1888 O O . THR A 1 254 ? -20.965 20.328 54.327 1.00 48.44 254 THR A O 1
ATOM 1891 N N . ALA A 1 255 ? -22.202 18.805 53.224 1.00 44.59 255 ALA A N 1
ATOM 1892 C CA . ALA A 1 255 ? -23.217 19.585 52.487 1.00 44.59 255 ALA A CA 1
ATOM 1893 C C . ALA A 1 255 ? -23.590 18.917 51.150 1.00 44.59 255 ALA A C 1
ATOM 1895 O O . ALA A 1 255 ? -22.742 18.476 50.379 1.00 44.59 255 ALA A O 1
ATOM 1896 N N . ALA A 1 256 ? -24.896 18.866 50.904 1.00 50.75 256 ALA A N 1
ATOM 1897 C CA . ALA A 1 256 ? -25.543 18.419 49.685 1.00 50.75 256 ALA A CA 1
ATOM 1898 C C . ALA A 1 256 ? -25.213 19.311 48.473 1.00 50.75 256 ALA A C 1
ATOM 1900 O O . ALA A 1 256 ? -25.134 20.528 48.608 1.00 50.75 256 ALA A O 1
ATOM 1901 N N . SER A 1 257 ? -25.127 18.716 47.280 1.00 47.59 257 SER A N 1
ATOM 1902 C CA . SER A 1 257 ? -25.481 19.394 46.028 1.00 47.59 257 SER A CA 1
ATOM 1903 C C . SER A 1 257 ? -25.763 18.370 44.924 1.00 47.59 257 SER A C 1
ATOM 1905 O O . SER A 1 257 ? -24.958 17.491 44.624 1.00 47.59 257 SER A O 1
ATOM 1907 N N . THR A 1 258 ? -26.969 18.473 44.386 1.00 58.59 258 THR A N 1
ATOM 1908 C CA . THR A 1 258 ? -27.613 17.714 43.310 1.00 58.59 258 THR A CA 1
ATOM 1909 C C . THR A 1 258 ? -26.963 17.920 41.937 1.00 58.59 258 THR A C 1
ATOM 1911 O O . THR A 1 258 ? -26.667 19.057 41.581 1.00 58.59 258 THR A O 1
ATOM 1914 N N . ALA A 1 259 ? -26.876 16.870 41.109 1.00 48.66 259 ALA A N 1
ATOM 1915 C CA . ALA A 1 259 ? -26.794 16.991 39.644 1.00 48.66 259 ALA A CA 1
ATOM 1916 C C . ALA A 1 259 ? -27.334 15.723 38.929 1.00 48.66 259 ALA A C 1
ATOM 1918 O O . ALA A 1 259 ? -27.315 14.647 39.529 1.00 48.66 259 ALA A O 1
ATOM 1919 N N . PRO A 1 260 ? -27.868 15.839 37.692 1.00 56.06 260 PRO A N 1
ATOM 1920 C CA . PRO A 1 260 ? -29.003 15.036 37.233 1.00 56.06 260 PRO A CA 1
ATOM 1921 C C . PRO A 1 260 ? -28.671 13.808 36.363 1.00 56.06 260 PRO A C 1
ATOM 1923 O O . PRO A 1 260 ? -27.632 13.704 35.718 1.00 56.06 260 PRO A O 1
ATOM 1926 N N . SER A 1 261 ? -29.663 12.915 36.338 1.00 51.75 261 SER A N 1
ATOM 1927 C CA . SER A 1 261 ? -29.865 11.715 35.517 1.00 51.75 261 SER A CA 1
ATOM 1928 C C . SER A 1 261 ? -29.628 11.918 34.011 1.00 51.75 261 SER A C 1
ATOM 1930 O O . SER A 1 261 ? -30.298 12.742 33.391 1.00 51.75 261 SER A O 1
ATOM 1932 N N . CYS A 1 262 ? -28.789 11.076 33.395 1.00 45.56 262 CYS A N 1
ATOM 1933 C CA . CYS A 1 262 ? -28.728 10.913 31.939 1.00 45.56 262 CYS A CA 1
ATOM 1934 C C . CYS A 1 262 ? -29.481 9.635 31.542 1.00 45.56 262 CYS A C 1
ATOM 1936 O O . CYS A 1 262 ? -29.138 8.544 31.996 1.00 45.56 262 CYS A O 1
ATOM 1938 N N . LYS A 1 263 ? -30.549 9.813 30.755 1.00 55.66 263 LYS A N 1
ATOM 1939 C CA . LYS A 1 263 ? -31.441 8.761 30.265 1.00 55.66 263 LYS A CA 1
ATOM 1940 C C . LYS A 1 263 ? -30.821 7.980 29.109 1.00 55.66 263 LYS A C 1
ATOM 1942 O O . LYS A 1 263 ? -30.163 8.534 28.236 1.00 55.66 263 LYS A O 1
ATOM 1947 N N . GLU A 1 264 ? -31.160 6.705 29.127 1.00 43.12 264 GLU A N 1
ATOM 1948 C CA . GLU A 1 264 ? -31.046 5.681 28.100 1.00 43.12 264 GLU A CA 1
ATOM 1949 C C . GLU A 1 264 ? -31.949 6.000 26.892 1.00 43.12 264 GLU A C 1
ATOM 1951 O O . GLU A 1 264 ? -33.130 6.322 27.070 1.00 43.12 264 GLU A O 1
ATOM 1956 N N . LYS A 1 265 ? -31.389 5.928 25.681 1.00 45.19 265 LYS A N 1
ATOM 1957 C CA . LYS A 1 265 ? -32.069 5.571 24.429 1.00 45.19 265 LYS A CA 1
ATOM 1958 C C . LYS A 1 265 ? -31.047 5.065 23.420 1.00 45.19 265 LYS A C 1
ATOM 1960 O O . LYS A 1 265 ? -29.938 5.645 23.384 1.00 45.19 265 LYS A O 1
#

Radius of gyration: 38.59 Å; chains: 1; bounding box: 55×120×84 Å

Foldseek 3Di:
DDDDDDDDDDDDDDDDPDDPPVVVVVVVVVVVVVVVVVVCCVVVVVVVVVVVCVVPVPPPPPPPVVVVVVVLVVLLVLQVVLVVVLVVQADQALVCLQVSLVCLCPPPPCSVVSPPSNLVSLVVNLVVLVVVLVCCVVPDDPDPDCPVVNVVSVVLSVLSVLLSLLVLLSNSDPVNLVSVVVVLVVVLVVDDDPVNVVSVVCNDPPQPVSVVSVVSSVVSSVVVVVVVVCVVVDPPPDPPPPDPDDDDDDDDDDDDDDDDDDDDD

InterPro domains:
  IPR005797 Cytochrome b/b6, N-terminal domain [PF00033] (68-180)
  IPR005797 Cytochrome b/b6, N-terminal domain [PS51002] (35-256)
  IPR016174 Di-haem cytochrome, transmembrane [SSF81342] (73-180)
  IPR027387 Cytochrome b/b6-like domain superfamily [G3DSA:1.20.810.10] (40-210)